Protein AF-A0A0A2SUX2-F1 (afdb_monomer_lite)

Radius of gyration: 25.22 Å; chains: 1; bounding box: 42×85×73 Å

Secondary structure (DSSP, 8-state):
-HHHHHHHHHHHHHHHHHHHHHHS-HHHHHHHHHHHHHHHHHHHHH-SSS---HHHHHHHHHHSPP-----TTTT----GGGT--SSHHHHHHH--HHHHHHHHHHHHTTS-HHHHHHHHH---TTS--HHHHHHHTT--TTHHHHHHHHHHT-SSHHHHHHHHT-B-TT--BHHHHHHHHT-HHHHHHHHHHHHHHHHHHHHHHHTT---TT-PPS---TTSTTHHHHHHHHHHHHHHSPPPTTTTT-TTSS-----------------------

Sequence (276 aa):
MAHSKHQAFKAFLADLVNEIKVYVPQESADIVFQKLTQDWIAALSQDRHHRVNETIIEKIKKSLPMPAAIPQNVFATTPLSKLNYGSLEEALIQANPEQFKEYLKAVKRSFTEEAYLTFLIKEDKFNSTSLHKILSKGVLRNVPVYLQEVKSMMSNGRSFAQFLTSQTEQGFTFLHQIGMIGDIDFLKYFTEILKKELGATGYANALRMRTTNNYIPSCPWSRPNAVVINAYLDQERKNNKLSFEESTRRVQFFTLPIPKDKRVTQSQGQTPQQKH

Organism: NCBI:txid1498499

pLDDT: mean 75.54, std 21.27, range [30.09, 98.38]

Structure (mmCIF, N/CA/C/O backbone):
data_AF-A0A0A2SUX2-F1
#
_entry.id   AF-A0A0A2SUX2-F1
#
loop_
_atom_site.group_PDB
_atom_site.id
_atom_site.type_symbol
_atom_site.label_atom_id
_atom_site.label_alt_id
_atom_site.label_comp_id
_atom_site.label_asym_id
_atom_site.label_entity_id
_atom_site.label_seq_id
_atom_site.pdbx_PDB_ins_code
_atom_site.Cartn_x
_atom_site.Cartn_y
_atom_site.Cartn_z
_atom_site.occupancy
_atom_site.B_iso_or_equiv
_atom_site.auth_seq_id
_atom_site.auth_comp_id
_atom_site.auth_asym_id
_atom_site.auth_atom_id
_atom_site.pdbx_PDB_model_num
ATOM 1 N N . MET A 1 1 ? 15.760 26.956 34.778 1.00 48.44 1 MET A N 1
ATOM 2 C CA . MET A 1 1 ? 15.684 25.688 34.005 1.00 48.44 1 MET A CA 1
ATOM 3 C C . MET A 1 1 ? 14.435 24.844 34.283 1.00 48.44 1 MET A C 1
ATOM 5 O O . MET A 1 1 ? 13.881 24.319 33.328 1.00 48.44 1 MET A O 1
ATOM 9 N N . ALA A 1 2 ? 13.951 24.703 35.527 1.00 50.09 2 ALA A N 1
ATOM 10 C CA . ALA A 1 2 ? 12.776 23.862 35.832 1.00 50.09 2 ALA A CA 1
ATOM 11 C C . ALA A 1 2 ? 11.466 24.312 35.142 1.00 50.09 2 ALA A C 1
ATOM 13 O O . ALA A 1 2 ? 10.668 23.477 34.725 1.00 50.09 2 ALA A O 1
ATOM 14 N N . HIS A 1 3 ? 11.280 25.623 34.950 1.00 46.12 3 HIS A N 1
ATOM 15 C CA . HIS A 1 3 ? 10.078 26.188 34.322 1.00 46.12 3 HIS A CA 1
ATOM 16 C C . HIS A 1 3 ? 9.906 25.766 32.847 1.00 46.12 3 HIS A C 1
ATOM 18 O O . HIS A 1 3 ? 8.801 25.459 32.413 1.00 46.12 3 HIS A O 1
ATOM 24 N N . SER A 1 4 ? 11.016 25.640 32.109 1.00 65.38 4 SER A N 1
ATOM 25 C CA . SER A 1 4 ? 11.024 25.215 30.700 1.00 65.38 4 SER A CA 1
ATOM 26 C C . SER A 1 4 ? 10.667 23.730 30.532 1.00 65.38 4 SER A C 1
ATOM 28 O O . SER A 1 4 ? 9.912 23.379 29.629 1.00 65.38 4 SER A O 1
ATOM 30 N N . LYS A 1 5 ? 11.121 22.860 31.447 1.00 65.50 5 LYS A N 1
ATOM 31 C CA . LYS A 1 5 ? 10.795 21.422 31.416 1.00 65.50 5 LYS A CA 1
ATOM 32 C C . LYS A 1 5 ? 9.316 21.154 31.711 1.00 65.50 5 LYS A C 1
ATOM 34 O O . LYS A 1 5 ? 8.706 20.309 31.067 1.00 65.50 5 LYS A O 1
ATOM 39 N N . HIS A 1 6 ? 8.729 21.907 32.644 1.00 66.62 6 HIS A N 1
ATOM 40 C CA . HIS A 1 6 ? 7.300 21.810 32.969 1.00 66.62 6 HIS A CA 1
ATOM 41 C C . HIS A 1 6 ? 6.409 22.221 31.795 1.00 66.62 6 HIS A C 1
ATOM 43 O O . HIS A 1 6 ? 5.403 21.576 31.512 1.00 66.62 6 HIS A O 1
ATOM 49 N N . GLN A 1 7 ? 6.792 23.282 31.085 1.00 66.25 7 GLN A N 1
ATOM 50 C CA . GLN A 1 7 ? 6.045 23.766 29.928 1.00 66.25 7 GLN A CA 1
ATOM 51 C C . GLN A 1 7 ? 6.136 22.799 28.738 1.00 66.25 7 GLN A C 1
ATOM 53 O O . GLN A 1 7 ? 5.120 22.536 28.102 1.00 66.25 7 GLN A O 1
ATOM 58 N N . ALA A 1 8 ? 7.309 22.201 28.500 1.00 65.56 8 ALA A N 1
ATOM 59 C CA . ALA A 1 8 ? 7.485 21.159 27.487 1.00 65.56 8 ALA A CA 1
ATOM 60 C C . ALA A 1 8 ? 6.655 19.901 27.797 1.00 65.56 8 ALA A C 1
ATOM 62 O O . ALA A 1 8 ? 6.004 19.355 26.911 1.00 65.56 8 ALA A O 1
ATOM 63 N N . PHE A 1 9 ? 6.613 19.477 29.063 1.00 67.94 9 PHE A N 1
ATOM 64 C CA . PHE A 1 9 ? 5.790 18.342 29.480 1.00 67.94 9 PHE A CA 1
ATOM 65 C C . PHE A 1 9 ? 4.288 18.623 29.325 1.00 67.94 9 PHE A C 1
ATOM 67 O O . PHE A 1 9 ? 3.549 17.775 28.834 1.00 67.94 9 PHE A O 1
ATOM 74 N N . LYS A 1 10 ? 3.831 19.833 29.673 1.00 69.50 10 LYS A N 1
ATOM 75 C CA . LYS A 1 10 ? 2.441 20.252 29.434 1.00 69.50 10 LYS A CA 1
ATOM 76 C C . LYS A 1 10 ? 2.073 20.250 27.952 1.00 69.50 10 LYS A C 1
ATOM 78 O O . LYS A 1 10 ? 0.975 19.816 27.625 1.00 69.50 10 LYS A O 1
ATOM 83 N N . ALA A 1 11 ? 2.966 20.727 27.085 1.00 68.06 11 ALA A N 1
ATOM 84 C CA . ALA A 1 11 ? 2.750 20.703 25.640 1.00 68.06 11 ALA A CA 1
ATOM 85 C C . ALA A 1 11 ? 2.626 19.261 25.128 1.00 68.06 11 ALA A C 1
ATOM 87 O O . ALA A 1 11 ? 1.645 18.934 24.475 1.00 68.06 11 ALA A O 1
ATOM 88 N N . PHE A 1 12 ? 3.535 18.376 25.547 1.00 72.06 12 PHE A N 1
ATOM 89 C CA . PHE A 1 12 ? 3.469 16.952 25.218 1.00 72.06 12 PHE A CA 1
ATOM 90 C C . PHE A 1 12 ? 2.154 16.295 25.668 1.00 72.06 12 PHE A C 1
ATOM 92 O O . PHE A 1 12 ? 1.534 15.568 24.899 1.00 72.06 12 PHE A O 1
ATOM 99 N N . LEU A 1 13 ? 1.696 16.562 26.897 1.00 74.25 13 LEU A N 1
ATOM 100 C CA . LEU A 1 13 ? 0.420 16.026 27.382 1.00 74.25 13 LEU A CA 1
ATOM 101 C C . LEU A 1 13 ? -0.777 16.577 26.601 1.00 74.25 13 LEU A C 1
ATOM 103 O O . LEU A 1 13 ? -1.721 15.836 26.344 1.00 74.25 13 LEU A O 1
ATOM 107 N N . ALA A 1 14 ? -0.754 17.857 26.227 1.00 69.31 14 ALA A N 1
ATOM 108 C CA . ALA A 1 14 ? -1.809 18.452 25.414 1.00 69.31 14 ALA A CA 1
ATOM 109 C C . ALA A 1 14 ? -1.862 17.820 24.015 1.00 69.31 14 ALA A C 1
ATOM 111 O O . ALA A 1 14 ? -2.949 17.486 23.546 1.00 69.31 14 ALA A O 1
ATOM 112 N N . ASP A 1 15 ? -0.705 17.592 23.393 1.00 69.25 15 ASP A N 1
ATOM 113 C CA . ASP A 1 15 ? -0.601 16.910 22.102 1.00 69.25 15 ASP A CA 1
ATOM 114 C C . ASP A 1 15 ? -1.103 15.467 22.202 1.00 69.25 15 ASP A C 1
ATOM 116 O O . ASP A 1 15 ? -1.936 15.056 21.400 1.00 69.25 15 ASP A O 1
ATOM 120 N N . LEU A 1 16 ? -0.709 14.732 23.246 1.00 71.56 16 LEU A N 1
ATOM 121 C CA . LEU A 1 16 ? -1.189 13.372 23.495 1.00 71.56 16 LEU A CA 1
ATOM 122 C C . LEU A 1 16 ? -2.712 13.323 23.695 1.00 71.56 16 LEU A C 1
ATOM 124 O O . LEU A 1 16 ? -3.385 12.455 23.146 1.00 71.56 16 LEU A O 1
ATOM 128 N N . VAL A 1 17 ? -3.278 14.260 24.461 1.00 73.00 17 VAL A N 1
ATOM 129 C CA . VAL A 1 17 ? -4.733 14.376 24.656 1.00 73.00 17 VAL A CA 1
ATOM 130 C C . VAL A 1 17 ? -5.439 14.669 23.334 1.00 73.00 17 VAL A C 1
ATOM 132 O O . VAL A 1 17 ? -6.485 14.079 23.061 1.00 73.00 17 VAL A O 1
ATOM 135 N N . ASN A 1 18 ? -4.882 15.555 22.509 1.00 69.50 18 ASN A N 1
ATOM 136 C CA . ASN A 1 18 ? -5.433 15.862 21.193 1.00 69.50 18 ASN A CA 1
ATOM 137 C C . ASN A 1 18 ? -5.356 14.652 20.261 1.00 69.50 18 ASN A C 1
ATOM 139 O O . ASN A 1 18 ? -6.336 14.364 19.583 1.00 69.50 18 ASN A O 1
ATOM 143 N N . GLU A 1 19 ? -4.254 13.901 20.279 1.00 69.75 19 GLU A N 1
ATOM 144 C CA . GLU A 1 19 ? -4.140 12.652 19.529 1.00 69.75 19 GLU A CA 1
ATOM 145 C C . GLU A 1 19 ? -5.175 11.628 19.993 1.00 69.75 19 GLU A C 1
ATOM 147 O O . GLU A 1 19 ? -5.883 11.073 19.161 1.00 69.75 19 GLU A O 1
ATOM 152 N N . ILE A 1 20 ? -5.341 11.415 21.301 1.00 70.19 20 ILE A N 1
ATOM 153 C CA . ILE A 1 20 ? -6.322 10.459 21.838 1.00 70.19 20 ILE A CA 1
ATOM 154 C C . ILE A 1 20 ? -7.751 10.842 21.431 1.00 70.19 20 ILE A C 1
ATOM 156 O O . ILE A 1 20 ? -8.525 9.972 21.039 1.00 70.19 20 ILE A O 1
ATOM 160 N N . LYS A 1 21 ? -8.095 12.135 21.446 1.00 69.38 21 LYS A N 1
ATOM 161 C CA . LYS A 1 21 ? -9.416 12.629 21.018 1.00 69.38 21 LYS A CA 1
ATOM 162 C C . LYS A 1 21 ? -9.734 12.361 19.546 1.00 69.38 21 LYS A C 1
ATOM 164 O O . LYS A 1 21 ? -10.905 12.336 19.191 1.00 69.38 21 LYS A O 1
ATOM 169 N N . VAL A 1 22 ? -8.727 12.145 18.699 1.00 67.00 22 VAL A N 1
ATOM 170 C CA . VAL A 1 22 ? -8.938 11.748 17.295 1.00 67.00 22 VAL A CA 1
ATOM 171 C C . VAL A 1 22 ? -9.424 10.297 17.193 1.00 67.00 22 VAL A C 1
ATOM 173 O O . VAL A 1 22 ? -10.152 9.959 16.264 1.00 67.00 22 VAL A O 1
ATOM 176 N N . TYR A 1 23 ? -9.046 9.436 18.141 1.00 56.91 23 TYR A N 1
ATOM 177 C CA . TYR A 1 23 ? -9.321 7.994 18.093 1.00 56.91 23 TYR A CA 1
ATOM 178 C C . TYR A 1 23 ? -10.423 7.542 19.052 1.00 56.91 23 TYR A C 1
ATOM 180 O O . TYR A 1 23 ? -10.910 6.421 18.928 1.00 56.91 23 TYR A O 1
ATOM 188 N N . VAL A 1 24 ? -10.804 8.388 20.009 1.00 63.91 24 VAL A N 1
ATOM 189 C CA . VAL A 1 24 ? -11.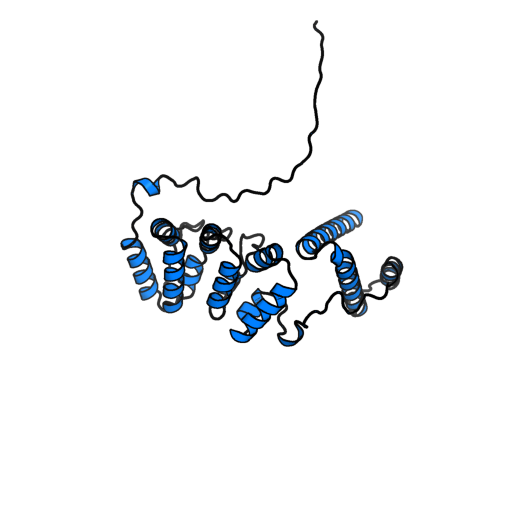794 8.066 21.037 1.00 63.91 24 VAL A CA 1
ATOM 190 C C . VAL A 1 24 ? -13.024 8.954 20.850 1.00 63.91 24 VAL A C 1
ATOM 192 O O . VAL A 1 24 ? -12.884 10.178 20.885 1.00 63.91 24 VAL A O 1
ATOM 195 N N . PRO A 1 25 ? -14.233 8.375 20.698 1.00 62.44 25 PRO A N 1
ATOM 196 C CA . PRO A 1 25 ? -15.476 9.139 20.705 1.00 62.44 25 PRO A CA 1
ATOM 197 C C . PRO A 1 25 ? -15.543 10.056 21.929 1.00 62.44 25 PRO A C 1
ATOM 199 O O . PRO A 1 25 ? -15.180 9.646 23.031 1.00 62.44 25 PRO A O 1
ATOM 202 N N . GLN A 1 26 ? -16.018 11.291 21.758 1.00 59.47 26 GLN A N 1
ATOM 203 C CA . GLN A 1 26 ? -16.004 12.302 22.824 1.00 59.47 26 GLN A CA 1
ATOM 204 C C . GLN A 1 26 ? -16.712 11.826 24.108 1.00 59.47 26 GLN A C 1
ATOM 206 O O . GLN A 1 26 ? -16.254 12.115 25.207 1.00 59.47 26 GLN A O 1
ATOM 211 N N . GLU A 1 27 ? -17.767 11.027 23.962 1.00 64.62 27 GLU A N 1
ATOM 212 C CA . GLU A 1 27 ? -18.526 10.376 25.043 1.00 64.62 27 GLU A CA 1
ATOM 213 C C . GLU A 1 27 ? -17.745 9.306 25.829 1.00 64.62 27 GLU A C 1
ATOM 215 O O . GLU A 1 27 ? -18.112 8.962 26.948 1.00 64.62 27 GLU A O 1
ATOM 220 N N . SER A 1 28 ? -16.652 8.790 25.264 1.00 63.31 28 SER A N 1
ATOM 221 C CA . SER A 1 28 ? -15.772 7.782 25.872 1.00 63.31 28 SER A CA 1
ATOM 222 C C . SER A 1 28 ? -14.410 8.348 26.294 1.00 63.31 28 SER A C 1
ATOM 224 O O . SER A 1 28 ? -13.620 7.645 26.929 1.00 63.31 28 SER A O 1
ATOM 226 N N . ALA A 1 29 ? -14.121 9.609 25.955 1.00 65.00 29 ALA A N 1
ATOM 227 C CA . ALA A 1 29 ? -12.822 10.238 26.174 1.00 65.00 29 ALA A CA 1
ATOM 228 C C . ALA A 1 29 ? -12.444 10.274 27.661 1.00 65.00 29 ALA A C 1
ATOM 230 O O . ALA A 1 29 ? -11.337 9.874 28.019 1.00 65.00 29 ALA A O 1
ATOM 231 N N . ASP A 1 30 ? -13.378 10.660 28.531 1.00 66.44 30 ASP A N 1
ATOM 232 C CA . ASP A 1 30 ? -13.138 10.750 29.976 1.00 66.44 30 ASP A CA 1
ATOM 233 C C . ASP A 1 30 ? -12.788 9.387 30.590 1.00 66.44 30 ASP A C 1
ATOM 235 O O . ASP A 1 30 ? -11.873 9.286 31.408 1.00 66.44 30 ASP A O 1
ATOM 239 N N . ILE A 1 31 ? -13.443 8.316 30.129 1.00 69.38 31 ILE A N 1
ATOM 240 C CA . ILE A 1 31 ? -13.184 6.943 30.583 1.00 69.38 31 ILE A CA 1
ATOM 241 C C . ILE A 1 31 ? -11.788 6.487 30.138 1.00 69.38 31 ILE A C 1
ATOM 243 O O . ILE A 1 31 ? -11.041 5.898 30.924 1.00 69.38 31 ILE A O 1
ATOM 247 N N . VAL A 1 32 ? -11.403 6.778 28.891 1.00 66.62 32 VAL A N 1
ATOM 248 C CA . VAL A 1 32 ? -10.077 6.420 28.363 1.00 66.62 32 VAL A CA 1
ATOM 249 C C . VAL A 1 32 ? -8.971 7.193 29.078 1.00 66.62 32 VAL A C 1
ATOM 251 O O . VAL A 1 32 ? -7.976 6.591 29.484 1.00 66.62 32 VAL A O 1
ATOM 254 N N . PHE A 1 33 ? -9.147 8.497 29.304 1.00 75.38 33 PHE A N 1
ATOM 255 C CA . PHE A 1 33 ? -8.182 9.295 30.060 1.00 75.38 33 PHE A CA 1
ATOM 256 C C . PHE A 1 33 ? -8.052 8.816 31.504 1.00 75.38 33 PHE A C 1
ATOM 258 O O . PHE A 1 33 ? -6.935 8.738 32.023 1.00 75.38 33 PHE A O 1
ATOM 265 N N . GLN A 1 34 ? -9.159 8.432 32.141 1.00 72.75 34 GLN A N 1
ATOM 266 C CA . GLN A 1 34 ? -9.138 7.876 33.490 1.00 72.75 34 GLN A CA 1
ATOM 267 C C . GLN A 1 34 ? -8.355 6.559 33.540 1.00 72.75 34 GLN A C 1
ATOM 269 O O . GLN A 1 34 ? -7.487 6.406 34.402 1.00 72.75 34 GLN A O 1
ATOM 274 N N . LYS A 1 35 ? -8.590 5.643 32.592 1.00 75.44 35 LYS A N 1
ATOM 275 C CA . LYS A 1 35 ? -7.872 4.364 32.520 1.00 75.44 35 LYS A CA 1
ATOM 276 C C . LYS A 1 35 ? -6.379 4.543 32.240 1.00 75.44 35 LYS A C 1
ATOM 278 O O . LYS A 1 35 ? -5.561 3.996 32.969 1.00 75.44 35 LYS A O 1
ATOM 283 N N . LEU A 1 36 ? -6.014 5.369 31.258 1.00 73.88 36 LEU A N 1
ATOM 284 C CA . LEU A 1 36 ? -4.608 5.666 30.953 1.00 73.88 36 LEU A CA 1
ATOM 285 C C . LEU A 1 36 ? -3.884 6.289 32.150 1.00 73.88 36 LEU A C 1
ATOM 287 O O . LEU A 1 36 ? -2.736 5.951 32.428 1.00 73.88 36 LEU A O 1
ATOM 291 N N . THR A 1 37 ? -4.564 7.167 32.890 1.00 74.94 37 THR A N 1
ATOM 292 C CA . THR A 1 37 ? -3.999 7.767 34.103 1.00 74.94 37 THR A CA 1
ATOM 293 C C . THR A 1 37 ? -3.786 6.714 35.192 1.00 74.94 37 THR A C 1
ATOM 295 O O . THR A 1 37 ? -2.751 6.728 35.854 1.00 74.94 37 THR A O 1
ATOM 298 N N . GLN A 1 38 ? -4.721 5.776 35.364 1.00 72.94 38 GLN A N 1
ATOM 299 C CA . GLN A 1 38 ? -4.584 4.668 36.314 1.00 72.94 38 GLN A CA 1
ATOM 300 C C . GLN A 1 38 ? -3.437 3.720 35.939 1.00 72.94 38 GLN A C 1
ATOM 302 O O . GLN A 1 38 ? -2.614 3.405 36.799 1.00 72.94 38 GLN A O 1
ATOM 307 N N . ASP A 1 39 ? -3.337 3.328 34.668 1.00 70.94 39 ASP A N 1
ATOM 308 C CA . ASP A 1 39 ? -2.271 2.456 34.163 1.00 70.94 39 ASP A CA 1
ATOM 309 C C . ASP A 1 39 ? -0.896 3.127 34.310 1.00 70.94 39 ASP A C 1
ATOM 311 O O . ASP A 1 39 ? 0.077 2.499 34.733 1.00 70.94 39 ASP A O 1
ATOM 315 N N . TRP A 1 40 ? -0.820 4.434 34.047 1.00 73.00 40 TRP A N 1
ATOM 316 C CA . TRP A 1 40 ? 0.404 5.206 34.233 1.00 73.00 40 TRP A CA 1
ATOM 317 C C . TRP A 1 40 ? 0.805 5.319 35.710 1.00 73.00 40 TRP A C 1
ATOM 319 O O . TRP A 1 40 ? 1.976 5.133 36.038 1.00 73.00 40 TRP A O 1
ATOM 329 N N . ILE A 1 41 ? -0.149 5.544 36.623 1.00 70.62 41 ILE A N 1
ATOM 330 C CA . ILE A 1 41 ? 0.106 5.516 38.075 1.00 70.62 41 ILE A CA 1
ATOM 331 C C . ILE A 1 41 ? 0.617 4.139 38.514 1.00 70.62 41 ILE A C 1
ATOM 333 O O . ILE A 1 41 ? 1.558 4.064 39.308 1.00 70.62 41 ILE A O 1
ATOM 337 N N . ALA A 1 42 ? 0.017 3.055 38.015 1.00 71.75 42 ALA A N 1
ATOM 338 C CA . ALA A 1 42 ? 0.437 1.695 38.333 1.00 71.75 42 ALA A CA 1
ATOM 339 C C . ALA A 1 42 ? 1.874 1.427 37.857 1.00 71.75 42 ALA A C 1
ATOM 341 O O . ALA A 1 42 ? 2.687 0.934 38.638 1.00 71.75 42 ALA A O 1
ATOM 342 N N . ALA A 1 43 ? 2.212 1.831 36.629 1.00 68.38 43 ALA A N 1
ATOM 343 C CA . ALA A 1 43 ? 3.565 1.719 36.087 1.00 68.38 43 ALA A CA 1
ATOM 344 C C . ALA A 1 43 ? 4.584 2.534 36.903 1.00 68.38 43 ALA A C 1
ATOM 346 O O . ALA A 1 43 ? 5.632 2.013 37.282 1.00 68.38 43 ALA A O 1
ATOM 347 N N . LEU A 1 44 ? 4.250 3.781 37.259 1.00 66.81 44 LEU A N 1
ATOM 348 C CA . LEU A 1 44 ? 5.092 4.634 38.108 1.00 66.81 44 LEU A CA 1
ATOM 349 C C . LEU A 1 44 ? 5.278 4.072 39.524 1.00 66.81 44 LEU A C 1
ATOM 351 O O . LEU A 1 44 ? 6.315 4.303 40.134 1.00 66.81 44 LEU A O 1
ATOM 355 N N . SER A 1 45 ? 4.292 3.340 40.047 1.00 68.25 45 SER A N 1
ATOM 356 C CA . SER A 1 45 ? 4.375 2.705 41.370 1.00 68.25 45 SER A CA 1
ATOM 357 C C . SER A 1 45 ? 5.230 1.429 41.364 1.00 68.25 45 SER A C 1
ATOM 359 O O . SER A 1 45 ? 5.678 0.991 42.420 1.00 68.25 45 SER A O 1
ATOM 361 N N . GLN A 1 46 ? 5.443 0.810 40.196 1.00 67.75 46 GLN A N 1
ATOM 362 C CA . GLN A 1 46 ? 6.246 -0.410 40.035 1.00 67.75 46 GLN A CA 1
ATOM 363 C C . GLN A 1 46 ? 7.708 -0.130 39.655 1.00 67.75 46 GLN A C 1
ATOM 365 O O . GLN A 1 46 ? 8.567 -0.996 39.856 1.00 67.75 46 GLN A O 1
ATOM 370 N N . ASP A 1 47 ? 8.012 1.060 39.132 1.00 62.97 47 ASP A N 1
ATOM 371 C CA . ASP A 1 47 ? 9.372 1.449 38.766 1.00 62.97 47 ASP A CA 1
ATOM 372 C C . ASP A 1 47 ? 10.236 1.725 40.012 1.00 62.97 47 ASP A C 1
ATOM 374 O O . ASP A 1 47 ? 10.087 2.725 40.712 1.00 62.97 47 ASP A O 1
ATOM 378 N N . ARG A 1 48 ? 11.179 0.814 40.288 1.00 56.06 48 ARG A N 1
ATOM 379 C CA . ARG A 1 48 ? 12.111 0.898 41.427 1.00 56.06 48 ARG A CA 1
ATOM 380 C C . ARG A 1 48 ? 13.290 1.856 41.203 1.00 56.06 48 ARG A C 1
ATOM 382 O O . ARG A 1 48 ? 14.067 2.059 42.133 1.00 56.06 48 ARG A O 1
ATOM 389 N N . HIS A 1 49 ? 13.475 2.401 39.996 1.00 50.91 49 HIS A N 1
ATOM 390 C CA . HIS A 1 49 ? 14.703 3.118 39.619 1.00 50.91 49 HIS A CA 1
ATOM 391 C C . HIS A 1 49 ? 14.600 4.639 39.736 1.00 50.91 49 HIS A C 1
ATOM 393 O O . HIS A 1 49 ? 15.619 5.335 39.698 1.00 50.91 49 HIS A O 1
ATOM 399 N N . HIS A 1 50 ? 13.402 5.183 39.932 1.00 52.56 50 HIS A N 1
ATOM 400 C CA . HIS A 1 50 ? 13.193 6.608 40.154 1.00 52.56 50 HIS A CA 1
ATOM 401 C C . HIS A 1 50 ? 12.472 6.811 41.483 1.00 52.56 50 HIS A C 1
ATOM 403 O O . HIS A 1 50 ? 11.447 6.194 41.745 1.00 52.56 50 HIS A O 1
ATOM 409 N N . ARG A 1 51 ? 13.002 7.700 42.338 1.00 50.06 51 ARG A N 1
ATOM 410 C CA . ARG A 1 51 ? 12.295 8.205 43.525 1.00 50.06 51 ARG A CA 1
ATOM 411 C C . ARG A 1 51 ? 11.113 9.061 43.062 1.00 50.06 51 ARG A C 1
ATOM 413 O O . ARG A 1 51 ? 11.141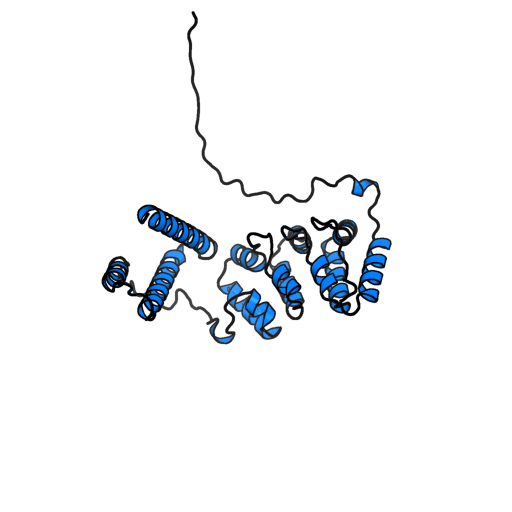 10.287 43.180 1.00 50.06 51 ARG A O 1
ATOM 420 N N . VAL A 1 52 ? 10.094 8.435 42.482 1.00 56.25 52 VAL A N 1
ATOM 421 C CA . VAL A 1 52 ? 8.796 9.068 42.295 1.00 56.25 52 VAL A CA 1
ATOM 422 C C . VAL A 1 52 ? 8.283 9.321 43.704 1.00 56.25 52 VAL A C 1
ATOM 424 O O . VAL A 1 52 ? 8.038 8.398 44.471 1.00 56.25 52 VAL A O 1
ATOM 427 N N . ASN A 1 53 ? 8.241 10.593 44.090 1.00 60.97 53 ASN A N 1
ATOM 428 C CA . ASN A 1 53 ? 7.798 10.992 45.415 1.00 60.97 53 ASN A CA 1
ATOM 429 C C . ASN A 1 53 ? 6.351 10.503 45.591 1.00 60.97 53 ASN A C 1
ATOM 431 O O . ASN A 1 53 ? 5.472 10.976 44.873 1.00 60.97 53 ASN A O 1
ATOM 435 N N . GLU A 1 54 ? 6.105 9.571 46.516 1.00 62.28 54 GLU A N 1
ATOM 436 C CA . GLU A 1 54 ? 4.778 8.997 46.805 1.00 62.28 54 GLU A CA 1
ATOM 437 C C . GLU A 1 54 ? 3.712 10.090 47.007 1.00 62.28 54 GLU A C 1
ATOM 439 O O . GLU A 1 54 ? 2.558 9.945 46.609 1.00 62.28 54 GLU A O 1
ATOM 444 N N . THR A 1 55 ? 4.129 11.261 47.499 1.00 58.50 55 THR A N 1
ATOM 445 C CA . THR A 1 55 ? 3.293 12.460 47.639 1.00 58.50 55 THR A CA 1
ATOM 446 C C . THR A 1 55 ? 2.705 12.956 46.308 1.00 58.50 55 THR A C 1
ATOM 448 O O . THR A 1 55 ? 1.607 13.509 46.285 1.00 58.50 55 THR A O 1
ATOM 451 N N . ILE A 1 56 ? 3.417 12.803 45.187 1.00 63.09 56 ILE A N 1
ATOM 452 C CA . ILE A 1 56 ? 2.938 13.174 43.845 1.00 63.09 56 ILE A CA 1
ATOM 453 C C . ILE A 1 56 ? 1.896 12.163 43.365 1.00 63.09 56 ILE A C 1
ATOM 455 O O . ILE A 1 56 ? 0.852 12.575 42.866 1.00 63.09 56 ILE A O 1
ATOM 459 N N . ILE A 1 57 ? 2.135 10.867 43.577 1.00 63.03 57 ILE A N 1
ATOM 460 C CA . ILE A 1 57 ? 1.177 9.805 43.243 1.00 63.03 57 ILE A CA 1
ATOM 461 C C . ILE A 1 57 ? -0.137 10.023 44.005 1.00 63.03 57 ILE A C 1
ATOM 463 O O . ILE A 1 57 ? -1.210 10.019 43.404 1.00 63.03 57 ILE A O 1
ATOM 467 N N . GLU A 1 58 ? -0.062 10.317 45.303 1.00 64.00 58 GLU A N 1
ATOM 468 C CA . GLU A 1 58 ? -1.245 10.597 46.122 1.00 64.00 58 GLU A CA 1
ATOM 469 C C . GLU A 1 58 ? -1.966 11.891 45.714 1.00 64.00 58 GLU A C 1
ATOM 471 O O . GLU A 1 58 ? -3.197 11.941 45.710 1.00 64.00 58 GLU A O 1
ATOM 476 N N . LYS A 1 59 ? -1.236 12.934 45.295 1.00 67.31 59 LYS A N 1
ATOM 477 C CA . LYS A 1 59 ? -1.852 14.148 44.730 1.00 67.31 59 LYS A CA 1
ATOM 478 C C . LYS A 1 59 ? -2.605 13.861 43.433 1.00 67.31 59 LYS A C 1
ATOM 480 O O . LYS A 1 59 ? -3.693 14.403 43.247 1.00 67.31 59 LYS A O 1
ATOM 485 N N . ILE A 1 60 ? -2.058 13.014 42.560 1.00 65.12 60 ILE A N 1
ATOM 486 C CA . ILE A 1 60 ? -2.725 12.621 41.313 1.00 65.12 60 ILE A CA 1
ATOM 487 C C . ILE A 1 60 ? -3.986 11.812 41.637 1.00 65.12 60 ILE A C 1
ATOM 489 O O . ILE A 1 60 ? -5.056 12.159 41.147 1.00 65.12 60 ILE A O 1
ATOM 493 N N . LYS A 1 61 ? -3.901 10.814 42.529 1.00 64.94 61 LYS A N 1
ATOM 494 C CA . LYS A 1 61 ? -5.066 10.020 42.960 1.00 64.94 61 LYS A CA 1
ATOM 495 C C . LYS A 1 61 ? -6.187 10.886 43.538 1.00 64.94 61 LYS A C 1
ATOM 497 O O . LYS A 1 61 ? -7.344 10.672 43.201 1.00 64.94 61 LYS A O 1
ATOM 502 N N . LYS A 1 62 ? -5.852 11.883 44.365 1.00 66.75 62 LYS A N 1
ATOM 503 C CA . LYS A 1 62 ? -6.828 12.819 44.959 1.00 66.75 62 LYS A CA 1
ATOM 504 C C . LYS A 1 62 ? -7.438 13.805 43.962 1.00 66.75 62 LYS A C 1
ATOM 506 O O . LYS A 1 62 ? -8.500 14.347 44.240 1.00 66.75 62 LYS A O 1
ATOM 511 N N . SER A 1 63 ? -6.762 14.066 42.844 1.00 60.91 63 SER A N 1
ATOM 512 C CA . SER A 1 63 ? -7.238 14.988 41.802 1.00 60.91 63 SER A CA 1
ATOM 513 C C . SER A 1 63 ? -8.126 14.297 40.765 1.00 60.91 63 SER A C 1
ATOM 515 O O . SER A 1 63 ? -8.715 14.972 39.924 1.00 60.91 63 SER A O 1
ATOM 517 N N . LEU A 1 64 ? -8.216 12.964 40.803 1.00 57.69 64 LEU A N 1
ATOM 518 C CA . LEU A 1 64 ? -9.136 12.213 39.964 1.00 57.69 64 LEU A CA 1
ATOM 519 C C . LEU A 1 64 ? -10.550 12.302 40.555 1.00 57.69 64 LEU A C 1
ATOM 521 O O . LEU A 1 64 ? -10.713 12.100 41.762 1.00 57.69 64 LEU A O 1
ATOM 525 N N . PRO A 1 65 ? -11.580 12.576 39.737 1.00 52.34 65 PRO A N 1
ATOM 526 C CA . PRO A 1 65 ? -12.958 12.450 40.189 1.00 52.34 65 PRO A CA 1
ATOM 527 C C . PRO A 1 65 ? -13.186 11.022 40.704 1.00 52.34 65 PRO A C 1
ATOM 529 O O . PRO A 1 65 ? -12.677 10.056 40.123 1.00 52.34 65 PRO A O 1
ATOM 532 N N . MET A 1 66 ? -13.903 10.902 41.829 1.00 47.84 66 MET A N 1
ATOM 533 C CA . MET A 1 66 ? -14.234 9.615 42.448 1.00 47.84 66 MET A CA 1
ATOM 534 C C . MET A 1 66 ? -14.753 8.634 41.389 1.00 47.84 66 MET A C 1
ATOM 536 O O . MET A 1 66 ? -15.467 9.061 40.478 1.00 47.84 66 MET A O 1
ATOM 540 N N . PRO A 1 67 ? -14.428 7.333 41.492 1.00 44.91 67 PRO A N 1
ATOM 541 C CA . PRO A 1 67 ? -14.906 6.351 40.539 1.00 44.91 67 PRO A CA 1
ATOM 542 C C . PRO A 1 67 ? -16.426 6.246 40.679 1.00 44.91 67 PRO A C 1
ATOM 544 O O . PRO A 1 67 ? -16.937 5.502 41.513 1.00 44.91 67 PRO A O 1
ATOM 547 N N . ALA A 1 68 ? -17.166 6.980 39.844 1.00 42.34 68 ALA A N 1
ATOM 548 C CA . ALA A 1 68 ? -18.460 6.496 39.405 1.00 42.34 68 ALA A CA 1
ATOM 549 C C . ALA A 1 68 ? -18.186 5.089 38.882 1.00 42.34 68 ALA A C 1
ATOM 551 O O . ALA A 1 68 ? -17.256 4.921 38.090 1.00 42.34 68 ALA A O 1
ATOM 552 N N . ALA A 1 69 ? -18.890 4.090 39.419 1.00 42.19 69 ALA A N 1
ATOM 553 C CA . ALA A 1 69 ? -18.743 2.705 39.006 1.00 42.19 69 ALA A CA 1
ATOM 554 C C . ALA A 1 69 ? -18.748 2.681 37.479 1.00 42.19 69 ALA A C 1
ATOM 556 O O . ALA A 1 69 ? -19.785 2.924 36.862 1.00 42.19 69 ALA A O 1
ATOM 557 N N . ILE A 1 70 ? -17.563 2.498 36.889 1.00 44.69 70 ILE A N 1
ATOM 558 C CA . ILE A 1 70 ? -17.397 2.445 35.445 1.00 44.69 70 ILE A CA 1
ATOM 559 C C . ILE A 1 70 ? -18.303 1.289 35.050 1.00 44.69 70 ILE A C 1
ATOM 561 O O . ILE A 1 70 ? -18.055 0.173 35.526 1.00 44.69 70 ILE A O 1
ATOM 565 N N . PRO A 1 71 ? -19.381 1.513 34.277 1.00 36.97 71 PRO A N 1
ATOM 566 C CA . PRO A 1 71 ? -20.192 0.403 33.840 1.00 36.97 71 PRO A CA 1
ATOM 567 C C . PRO A 1 71 ? -19.227 -0.524 33.114 1.00 36.97 71 PRO A C 1
ATOM 569 O O . PRO A 1 71 ? -18.631 -0.140 32.106 1.00 36.97 71 PRO A O 1
ATOM 572 N N . GLN A 1 72 ? -19.051 -1.742 33.631 1.00 43.03 72 GLN A N 1
ATOM 573 C CA . GLN A 1 72 ? -18.182 -2.758 33.027 1.00 43.03 72 GLN A CA 1
ATOM 574 C C . GLN A 1 72 ? -18.611 -3.106 31.583 1.00 43.03 72 GLN A C 1
ATOM 576 O O . GLN A 1 72 ? -17.943 -3.880 30.913 1.00 43.03 72 GLN A O 1
ATOM 581 N N . ASN A 1 73 ? -19.694 -2.489 31.095 1.00 40.59 73 ASN A N 1
ATOM 582 C CA . ASN A 1 73 ? -20.290 -2.636 29.779 1.00 40.59 73 ASN A CA 1
ATOM 583 C C . ASN A 1 73 ? -20.106 -1.451 28.811 1.00 40.59 73 ASN A C 1
ATOM 585 O O . ASN A 1 73 ? -20.607 -1.553 27.696 1.00 40.59 73 ASN A O 1
ATOM 589 N N . VAL A 1 74 ? -19.390 -0.361 29.139 1.00 38.19 74 VAL A N 1
ATOM 590 C CA . VAL A 1 74 ? -19.076 0.663 28.097 1.00 38.19 74 VAL A CA 1
ATOM 591 C C . VAL A 1 74 ? -18.013 0.152 27.115 1.00 38.19 74 VAL A C 1
ATOM 593 O O . VAL A 1 74 ? -17.910 0.605 25.982 1.00 38.19 74 VAL A O 1
ATOM 596 N N . PHE A 1 75 ? -17.295 -0.893 27.513 1.00 42.69 75 PHE A N 1
ATOM 597 C CA . PHE A 1 75 ? -16.502 -1.716 26.623 1.00 42.69 75 PHE A CA 1
ATOM 598 C C . PHE A 1 75 ? -16.881 -3.173 26.862 1.00 42.69 75 PHE A C 1
ATOM 600 O O . PHE A 1 75 ? -16.193 -3.889 27.583 1.00 42.69 75 PHE A O 1
ATOM 607 N N . ALA A 1 76 ? -17.897 -3.663 26.153 1.00 34.91 76 ALA A N 1
ATOM 608 C CA . ALA A 1 76 ? -17.797 -5.026 25.644 1.00 34.91 76 ALA A CA 1
ATOM 609 C C . ALA A 1 76 ? -16.692 -5.040 24.570 1.00 34.91 76 ALA A C 1
ATOM 611 O O . ALA A 1 76 ? -16.932 -5.272 23.385 1.00 34.91 76 ALA A O 1
ATOM 612 N N . THR A 1 77 ? -15.455 -4.738 24.981 1.00 38.50 77 THR A N 1
ATOM 613 C CA . THR A 1 77 ? -14.272 -5.127 24.241 1.00 38.50 77 THR A CA 1
ATOM 614 C C . THR A 1 77 ? -14.391 -6.630 24.133 1.00 38.50 77 THR A C 1
ATOM 616 O O . THR A 1 77 ? -14.258 -7.363 25.109 1.00 38.50 77 THR A O 1
ATOM 619 N N . THR A 1 78 ? -14.653 -7.117 22.922 1.00 37.44 78 THR A N 1
ATOM 620 C CA . THR A 1 78 ? -14.111 -8.431 22.600 1.00 37.44 78 THR A CA 1
ATOM 621 C C . THR A 1 78 ? -12.623 -8.301 22.924 1.00 37.44 78 THR A C 1
ATOM 623 O O . THR A 1 78 ? -11.985 -7.410 22.356 1.00 37.44 78 THR A O 1
ATOM 626 N N . PRO A 1 79 ? -12.076 -9.051 23.887 1.00 36.97 79 PRO A N 1
ATOM 627 C CA . PRO A 1 79 ? -10.701 -8.837 24.281 1.00 36.97 79 PRO A CA 1
ATOM 628 C C . PRO A 1 79 ? -9.815 -9.040 23.049 1.00 36.97 79 PRO A C 1
ATOM 630 O O . PRO A 1 79 ? -9.823 -10.120 22.457 1.00 36.97 79 PRO A O 1
ATOM 633 N N . LEU A 1 80 ? -8.997 -8.042 22.693 1.00 45.00 80 LEU A N 1
ATOM 634 C CA . LEU A 1 80 ? -7.828 -8.258 21.825 1.00 45.00 80 LEU A CA 1
ATOM 635 C C . LEU A 1 80 ? -6.865 -9.315 22.424 1.00 45.00 80 LEU A C 1
ATOM 637 O O . LEU A 1 80 ? -5.936 -9.759 21.753 1.00 45.00 80 LEU A O 1
ATOM 641 N N . SER A 1 81 ? -7.111 -9.768 23.662 1.00 44.88 81 SER A N 1
ATOM 642 C CA . SER A 1 81 ? -6.318 -10.732 24.432 1.00 44.88 81 SER A CA 1
ATOM 643 C C . SER A 1 81 ? -6.235 -12.145 23.846 1.00 44.88 81 SER A C 1
ATOM 645 O O . SER A 1 81 ? -5.551 -12.980 24.428 1.00 44.88 81 SER A O 1
ATOM 647 N N . LYS A 1 82 ? -6.934 -12.462 22.746 1.00 50.44 82 LYS A N 1
ATOM 648 C CA . LYS A 1 82 ? -6.713 -13.731 22.028 1.00 50.44 82 LYS A CA 1
ATOM 649 C C . LYS A 1 82 ? -5.657 -13.637 20.927 1.00 50.44 82 LYS A C 1
ATOM 651 O O . LYS A 1 82 ? -5.132 -14.673 20.539 1.00 50.44 82 LYS A O 1
ATOM 656 N N . LEU A 1 83 ? -5.348 -12.437 20.430 1.00 58.59 83 LEU A N 1
ATOM 657 C CA . LEU A 1 83 ? -4.462 -12.259 19.273 1.00 58.59 83 LEU A CA 1
ATOM 658 C C . LEU A 1 83 ? -3.092 -11.663 19.636 1.00 58.59 83 LEU A C 1
ATOM 660 O O . LEU A 1 83 ? -2.163 -11.819 18.860 1.00 58.59 83 LEU A O 1
ATOM 664 N N . ASN A 1 84 ? -2.932 -11.065 20.825 1.00 68.44 84 ASN A N 1
ATOM 665 C CA . ASN A 1 84 ? -1.644 -10.589 21.362 1.00 68.44 84 ASN A CA 1
ATOM 666 C C . ASN A 1 84 ? -0.855 -9.618 20.451 1.00 68.44 84 ASN A C 1
ATOM 668 O O . ASN A 1 84 ? 0.367 -9.570 20.543 1.00 68.44 84 ASN A O 1
ATOM 672 N N . TYR A 1 85 ? -1.519 -8.819 19.607 1.00 80.31 85 TYR A N 1
ATOM 673 C CA . TYR A 1 85 ? -0.859 -7.774 18.807 1.00 80.31 85 TYR A CA 1
ATOM 674 C C . TYR A 1 85 ? -1.174 -6.385 19.371 1.00 80.31 85 TYR A C 1
ATOM 676 O O . TYR A 1 85 ? -2.344 -6.024 19.511 1.00 80.31 85 TYR A O 1
ATOM 684 N N . GLY A 1 86 ? -0.143 -5.595 19.674 1.00 75.81 86 GLY A N 1
ATOM 685 C CA . GLY A 1 86 ? -0.255 -4.231 20.193 1.00 75.81 86 GLY A CA 1
ATOM 686 C C . GLY A 1 86 ? -0.399 -3.154 19.113 1.00 75.81 86 GLY A C 1
ATOM 687 O O . GLY A 1 86 ? -0.671 -2.000 19.437 1.00 75.81 86 GLY A O 1
ATOM 688 N N . SER A 1 87 ? -0.220 -3.496 17.831 1.00 85.50 87 SER A N 1
ATOM 689 C CA . SER A 1 87 ? -0.358 -2.549 16.714 1.00 85.50 87 SER A CA 1
ATOM 690 C C . SER A 1 87 ? -0.707 -3.217 15.378 1.00 85.50 87 SER A C 1
ATOM 692 O O . SER A 1 87 ? -0.523 -4.421 15.196 1.00 85.50 87 SER A O 1
ATOM 694 N N . LEU A 1 88 ? -1.158 -2.410 14.404 1.00 90.38 88 LEU A N 1
ATOM 695 C CA . LEU A 1 88 ? -1.400 -2.858 13.025 1.00 90.38 88 LEU A CA 1
ATOM 696 C C . LEU A 1 88 ? -0.129 -3.407 12.372 1.00 90.38 88 LEU A C 1
ATOM 698 O O . LEU A 1 88 ? -0.178 -4.435 11.706 1.00 90.38 88 LEU A O 1
ATOM 702 N N . GLU A 1 89 ? 1.004 -2.733 12.571 1.00 88.25 89 GLU A N 1
ATOM 703 C CA . GLU A 1 89 ? 2.297 -3.156 12.027 1.00 88.25 89 GLU A CA 1
ATOM 704 C C . GLU A 1 89 ? 2.740 -4.495 12.620 1.00 88.25 89 GLU A C 1
ATOM 706 O O . GLU A 1 89 ? 3.219 -5.364 11.896 1.00 88.25 89 GLU A O 1
ATOM 711 N N . GLU A 1 90 ? 2.546 -4.682 13.926 1.00 86.12 90 GLU A N 1
ATOM 712 C CA . GLU A 1 90 ? 2.846 -5.944 14.596 1.00 86.12 90 GLU A CA 1
ATOM 713 C C . GLU A 1 90 ? 1.973 -7.084 14.067 1.00 86.12 90 GLU A C 1
ATOM 715 O O . GLU A 1 90 ? 2.501 -8.130 13.690 1.00 86.12 90 GLU A O 1
ATOM 720 N N . ALA A 1 91 ? 0.663 -6.856 13.944 1.00 90.00 91 ALA A N 1
ATOM 721 C CA . ALA A 1 91 ? -0.261 -7.832 13.380 1.00 90.00 91 ALA A CA 1
ATOM 722 C C . ALA A 1 91 ? 0.086 -8.168 11.917 1.00 90.00 91 ALA A C 1
ATOM 724 O O . ALA A 1 91 ? 0.120 -9.337 11.544 1.00 90.00 91 ALA A O 1
ATOM 725 N N . LEU A 1 92 ? 0.422 -7.170 11.091 1.00 90.81 92 LEU A N 1
ATOM 726 C CA . LEU A 1 92 ? 0.844 -7.379 9.700 1.00 90.81 92 LEU A CA 1
ATOM 727 C C . LEU A 1 92 ? 2.090 -8.268 9.586 1.00 90.81 92 LEU A C 1
ATOM 729 O O . LEU A 1 92 ? 2.205 -9.019 8.616 1.00 90.81 92 LEU A O 1
ATOM 733 N N . ILE A 1 93 ? 3.005 -8.185 10.555 1.00 86.31 93 ILE A N 1
ATOM 734 C CA . ILE A 1 93 ? 4.271 -8.928 10.562 1.00 86.31 93 ILE A CA 1
ATOM 735 C C . ILE A 1 93 ? 4.110 -10.332 11.142 1.00 86.31 93 ILE A C 1
ATOM 737 O O . ILE A 1 93 ? 4.627 -11.291 10.571 1.00 86.31 93 ILE A O 1
ATOM 741 N N . GLN A 1 94 ? 3.438 -10.449 12.285 1.00 87.19 94 GLN A N 1
ATOM 742 C CA . GLN A 1 94 ? 3.470 -11.661 13.102 1.00 87.19 94 GLN A CA 1
ATOM 743 C C . GLN A 1 94 ? 2.261 -12.573 12.888 1.00 87.19 94 GLN A C 1
ATOM 745 O O . GLN A 1 94 ? 2.379 -13.788 13.056 1.00 87.19 94 GLN A O 1
ATOM 750 N N . ALA A 1 95 ? 1.104 -12.019 12.525 1.00 88.00 95 ALA A N 1
ATOM 751 C CA . ALA A 1 95 ? -0.106 -12.810 12.364 1.00 88.00 95 ALA A CA 1
ATOM 752 C C . ALA A 1 95 ? -0.041 -13.695 11.118 1.00 88.00 95 ALA A C 1
ATOM 754 O O . ALA A 1 95 ? 0.491 -13.312 10.069 1.00 88.00 95 ALA A O 1
ATOM 755 N N . ASN A 1 96 ? -0.637 -14.883 11.200 1.00 88.25 96 ASN A N 1
ATOM 756 C CA . ASN A 1 96 ? -1.052 -15.586 9.991 1.00 88.25 96 ASN A CA 1
ATOM 757 C C . ASN A 1 96 ? -2.280 -14.883 9.354 1.00 88.25 96 ASN A C 1
ATOM 759 O O . ASN A 1 96 ? -2.888 -14.018 9.991 1.00 88.25 96 ASN A O 1
ATOM 763 N N . PRO A 1 97 ? -2.650 -15.205 8.100 1.00 88.38 97 PRO A N 1
ATOM 764 C CA . PRO A 1 97 ? -3.724 -14.497 7.399 1.00 88.38 97 PRO A CA 1
ATOM 765 C C . PRO A 1 97 ? -5.082 -14.546 8.112 1.00 88.38 97 PRO A C 1
ATOM 767 O O . PRO A 1 97 ? -5.828 -13.568 8.082 1.00 88.38 97 PRO A O 1
ATOM 770 N N . GLU A 1 98 ? -5.414 -15.658 8.763 1.00 89.12 98 GLU A N 1
ATOM 771 C CA . GLU A 1 98 ? -6.658 -15.841 9.515 1.00 89.12 98 GLU A CA 1
ATOM 772 C C . GLU A 1 98 ? -6.667 -14.968 10.776 1.00 89.12 98 GLU A C 1
ATOM 774 O O . GLU A 1 98 ? -7.593 -14.183 10.978 1.00 89.12 98 GLU A O 1
ATOM 779 N N . GLN A 1 99 ? -5.593 -15.022 11.565 1.00 89.81 99 GLN A N 1
ATOM 780 C CA . GLN A 1 99 ? -5.384 -14.177 12.744 1.00 89.81 99 GLN A CA 1
ATOM 781 C C . GLN A 1 99 ? -5.402 -12.692 12.380 1.00 89.81 99 GLN A C 1
ATOM 783 O O . GLN A 1 99 ? -5.965 -11.879 13.111 1.00 89.81 99 GLN A O 1
ATOM 788 N N . PHE A 1 100 ? -4.824 -12.323 11.234 1.00 93.81 100 PHE A N 1
ATOM 789 C CA . PHE A 1 100 ? -4.822 -10.942 10.768 1.00 93.81 100 PHE A CA 1
ATOM 790 C C . PHE A 1 100 ? -6.234 -10.455 10.412 1.00 93.81 100 PHE A C 1
ATOM 792 O O . PHE A 1 100 ? -6.616 -9.344 10.778 1.00 93.81 100 PHE A O 1
ATOM 799 N N . LYS A 1 101 ? -7.055 -11.294 9.765 1.00 93.38 101 LYS A N 1
ATOM 800 C CA . LYS A 1 101 ? -8.472 -10.982 9.498 1.00 93.38 101 LYS A CA 1
ATOM 801 C C . LYS A 1 101 ? -9.268 -10.814 10.790 1.00 93.38 101 LYS A C 1
ATOM 803 O O . LYS A 1 101 ? -10.068 -9.885 10.907 1.00 93.38 101 LYS A O 1
ATOM 808 N N . GLU A 1 102 ? -9.052 -11.692 11.766 1.00 90.06 102 GLU A N 1
ATOM 809 C CA . GLU A 1 102 ? -9.693 -11.582 13.078 1.00 90.06 102 GLU A CA 1
ATOM 810 C C . GLU A 1 102 ? -9.264 -10.310 13.814 1.00 90.06 102 GLU A C 1
ATOM 812 O O . GLU A 1 102 ? -10.113 -9.618 14.380 1.00 90.06 102 GLU A O 1
ATOM 817 N N . TYR A 1 103 ? -7.978 -9.959 13.735 1.00 92.06 103 TYR A N 1
ATOM 818 C CA . TYR A 1 103 ? -7.437 -8.719 14.280 1.00 92.06 103 TYR A CA 1
ATOM 819 C C . TYR A 1 103 ? -8.130 -7.504 13.660 1.00 92.06 103 TYR A C 1
ATOM 821 O O . TYR A 1 103 ? -8.684 -6.683 14.388 1.00 92.06 103 TYR A O 1
ATOM 829 N N . LEU A 1 104 ? -8.187 -7.418 12.326 1.00 92.75 104 LEU A N 1
ATOM 830 C CA . LEU A 1 104 ? -8.855 -6.315 11.631 1.00 92.75 104 LEU A CA 1
ATOM 831 C C . LEU A 1 104 ? -10.330 -6.202 12.030 1.00 92.75 104 LEU A C 1
ATOM 833 O O . LEU A 1 104 ? -10.794 -5.102 12.319 1.00 92.75 104 LEU A O 1
ATOM 837 N N . LYS A 1 105 ? -11.048 -7.327 12.139 1.00 91.62 105 LYS A N 1
ATOM 838 C CA . LYS A 1 105 ? -12.450 -7.362 12.585 1.00 91.62 105 LYS A CA 1
ATOM 839 C C . LYS A 1 105 ? -12.622 -6.875 14.026 1.00 91.62 105 LYS A C 1
ATOM 841 O O . LYS A 1 105 ? -13.587 -6.169 14.315 1.00 91.62 105 LYS A O 1
ATOM 846 N N . ALA A 1 106 ? -11.724 -7.261 14.931 1.00 86.06 106 ALA A N 1
ATOM 847 C CA . ALA A 1 106 ? -11.753 -6.831 16.328 1.00 86.06 106 ALA A CA 1
ATOM 848 C C . ALA A 1 106 ? -11.461 -5.329 16.458 1.00 86.06 106 ALA A C 1
ATOM 850 O O . ALA A 1 106 ? -12.191 -4.614 17.144 1.00 86.06 106 ALA A O 1
ATOM 851 N N . VAL A 1 107 ? -10.448 -4.847 15.737 1.00 86.50 107 VAL A N 1
ATOM 852 C CA . VAL A 1 107 ? -10.086 -3.429 15.689 1.00 86.50 107 VAL A CA 1
ATOM 853 C C . VAL A 1 107 ? -11.236 -2.610 15.112 1.00 86.50 107 VAL A C 1
ATOM 855 O O . VAL A 1 107 ? -11.680 -1.676 15.764 1.00 86.50 107 VAL A O 1
ATOM 858 N N . LYS A 1 108 ? -11.798 -2.998 13.961 1.00 88.56 108 LYS A N 1
ATOM 859 C CA . LYS A 1 108 ? -12.886 -2.277 13.276 1.00 88.56 108 LYS A CA 1
ATOM 860 C C . LYS A 1 108 ? -14.099 -1.996 14.165 1.00 88.56 108 LYS A C 1
ATOM 862 O O . LYS A 1 108 ? -14.710 -0.947 14.042 1.00 88.56 108 LYS A O 1
ATOM 867 N N . ARG A 1 109 ? -14.426 -2.901 15.095 1.00 85.81 109 ARG A N 1
ATOM 868 C CA . ARG A 1 109 ? -15.527 -2.725 16.068 1.00 85.81 109 ARG A CA 1
ATOM 869 C C . ARG A 1 109 ? -15.281 -1.617 17.092 1.00 85.81 109 ARG A C 1
ATOM 871 O O . ARG A 1 109 ? -16.229 -1.174 17.726 1.00 85.81 109 ARG A O 1
ATOM 878 N N . SER A 1 110 ? -14.027 -1.221 17.281 1.00 81.88 110 SER A N 1
ATOM 879 C CA . SER A 1 110 ? -13.612 -0.226 18.273 1.00 81.88 110 SER A CA 1
ATOM 880 C C . SER A 1 110 ? -13.509 1.190 17.696 1.00 81.88 110 SER A C 1
ATOM 882 O O . SER A 1 110 ? -13.184 2.113 18.434 1.00 81.88 110 SER A O 1
ATOM 884 N N . PHE A 1 111 ? -13.759 1.371 16.395 1.00 80.62 111 PHE A N 1
ATOM 885 C CA . PHE A 1 111 ? -13.596 2.643 15.692 1.00 80.62 111 PHE A CA 1
ATOM 886 C C . PHE A 1 111 ? -14.865 3.020 14.924 1.00 80.62 111 PHE A C 1
ATOM 888 O O . PHE A 1 111 ? -15.623 2.158 14.481 1.00 80.62 111 PHE A O 1
ATOM 895 N N . THR A 1 112 ? -15.064 4.322 14.706 1.00 86.44 112 THR A N 1
ATOM 896 C CA . THR A 1 112 ? -15.951 4.790 13.632 1.00 86.44 112 THR A CA 1
ATOM 897 C C . THR A 1 112 ? -15.346 4.434 12.272 1.00 86.44 112 THR A C 1
ATOM 899 O O . THR A 1 112 ? -14.149 4.163 12.168 1.00 86.44 112 THR A O 1
ATOM 902 N N . GLU A 1 113 ? -16.150 4.453 11.209 1.00 83.19 113 GLU A N 1
ATOM 903 C CA . GLU A 1 113 ? -15.675 4.132 9.856 1.00 83.19 113 GLU A CA 1
ATOM 904 C C . GLU A 1 113 ? -14.493 5.027 9.427 1.00 83.19 113 GLU A C 1
ATOM 906 O O . GLU A 1 113 ? -13.466 4.535 8.957 1.00 83.19 113 GLU A O 1
ATOM 911 N N . GLU A 1 114 ? -14.595 6.332 9.692 1.00 82.44 114 GLU A N 1
ATOM 912 C CA . GLU A 1 114 ? -13.565 7.333 9.388 1.00 82.44 114 GLU A CA 1
ATOM 913 C C . GLU A 1 114 ? -12.289 7.143 10.221 1.00 82.44 114 GLU A C 1
ATOM 915 O O . GLU A 1 114 ? -11.172 7.202 9.694 1.00 82.44 114 GLU A O 1
ATOM 920 N N . ALA A 1 115 ? -12.438 6.877 11.523 1.00 81.62 115 ALA A N 1
ATOM 921 C CA . ALA A 1 115 ? -11.302 6.643 12.408 1.00 81.62 115 ALA A CA 1
ATOM 922 C C . ALA A 1 115 ? -10.605 5.315 12.081 1.00 81.62 115 ALA A C 1
ATOM 924 O O . ALA A 1 115 ? -9.380 5.229 12.165 1.00 81.62 115 ALA A O 1
ATOM 925 N N . TYR A 1 116 ? -11.356 4.302 11.640 1.00 88.50 116 TYR A N 1
ATOM 926 C CA . TYR A 1 116 ? -10.804 3.028 11.196 1.00 88.50 116 TYR A CA 1
ATOM 927 C C . TYR A 1 116 ? -10.036 3.165 9.881 1.00 88.50 116 TYR A C 1
ATOM 929 O O . TYR A 1 116 ? -8.917 2.665 9.774 1.00 88.50 116 TYR A O 1
ATOM 937 N N . LEU A 1 117 ? -10.586 3.885 8.898 1.00 88.88 117 LEU A N 1
ATOM 938 C CA . LEU A 1 117 ? -9.857 4.188 7.668 1.00 88.88 117 LEU A CA 1
ATOM 939 C C . LEU A 1 117 ? -8.560 4.933 7.994 1.00 88.88 117 LEU A C 1
ATOM 941 O O . LEU A 1 117 ? -7.491 4.504 7.567 1.00 88.88 117 LEU A O 1
ATOM 945 N N . THR A 1 118 ? -8.639 5.978 8.822 1.00 87.81 118 THR A N 1
ATOM 946 C CA . THR A 1 118 ? -7.460 6.723 9.285 1.00 87.81 118 THR A CA 1
ATOM 947 C C . THR A 1 118 ? -6.454 5.792 9.952 1.00 87.81 118 THR A C 1
ATOM 949 O O . THR A 1 118 ? -5.286 5.820 9.595 1.00 87.81 118 THR A O 1
ATOM 952 N N . PHE A 1 119 ? -6.887 4.913 10.856 1.00 87.94 119 PHE A N 1
ATOM 953 C CA . PHE A 1 119 ? -6.025 3.916 11.491 1.00 87.94 119 PHE A CA 1
ATOM 954 C C . PHE A 1 119 ? -5.295 3.023 10.475 1.00 87.94 119 PHE A C 1
ATOM 956 O O . PHE A 1 119 ? -4.110 2.745 10.653 1.00 87.94 119 PHE A O 1
ATOM 963 N N . LEU A 1 120 ? -5.971 2.593 9.404 1.00 92.44 120 LEU A N 1
ATOM 964 C CA . LEU A 1 120 ? -5.365 1.746 8.379 1.00 92.44 120 LEU A CA 1
ATOM 965 C C . LEU A 1 120 ? -4.305 2.485 7.562 1.00 92.44 120 LEU A C 1
ATOM 967 O O . LEU A 1 120 ? -3.260 1.900 7.285 1.00 92.44 120 LEU A O 1
ATOM 971 N N . ILE A 1 121 ? -4.572 3.727 7.148 1.00 92.25 121 ILE A N 1
ATOM 972 C CA . ILE A 1 121 ? -3.743 4.446 6.164 1.00 92.25 121 ILE A CA 1
ATOM 973 C C . ILE A 1 121 ? -2.925 5.598 6.748 1.00 92.25 121 ILE A C 1
ATOM 975 O O . ILE A 1 121 ? -2.290 6.319 5.982 1.00 92.25 121 ILE A O 1
ATOM 979 N N . LYS A 1 122 ? -2.931 5.787 8.074 1.00 87.56 122 LYS A N 1
ATOM 980 C CA . LYS A 1 122 ? -2.231 6.895 8.732 1.00 87.56 122 LYS A CA 1
ATOM 981 C C . LYS A 1 122 ? -0.772 6.940 8.300 1.00 87.56 122 LYS A C 1
ATOM 983 O O . LYS A 1 122 ? -0.039 5.953 8.394 1.00 87.56 122 LYS A O 1
ATOM 988 N N . GLU A 1 123 ? -0.366 8.126 7.884 1.00 87.00 123 GLU A N 1
ATOM 989 C CA . GLU A 1 123 ? 1.017 8.457 7.597 1.00 87.00 123 GLU A CA 1
ATOM 990 C C . GLU A 1 123 ? 1.708 8.973 8.864 1.00 87.00 123 GLU A C 1
ATOM 992 O O . GLU A 1 123 ? 1.108 9.656 9.700 1.00 87.00 123 GLU A O 1
ATOM 997 N N . ASP A 1 124 ? 2.980 8.618 9.031 1.00 84.00 124 ASP A N 1
ATOM 998 C CA . ASP A 1 124 ? 3.842 9.259 10.018 1.00 84.00 124 ASP A CA 1
ATOM 999 C C . ASP A 1 124 ? 4.446 10.567 9.476 1.00 84.00 124 ASP A C 1
ATOM 1001 O O . ASP A 1 124 ? 4.149 11.017 8.371 1.00 84.00 124 ASP A O 1
ATOM 1005 N N . LYS A 1 125 ? 5.334 11.186 10.261 1.00 87.31 125 LYS A N 1
ATOM 1006 C CA . LYS A 1 125 ? 6.018 12.437 9.895 1.00 87.31 125 LYS A CA 1
ATOM 1007 C C . LYS A 1 125 ? 6.885 12.359 8.627 1.00 87.31 125 LYS A C 1
ATOM 1009 O O . LYS A 1 125 ? 7.352 13.394 8.171 1.00 87.31 125 LYS A O 1
ATOM 1014 N N . PHE A 1 126 ? 7.135 11.162 8.099 1.00 85.81 126 PHE A N 1
ATOM 1015 C CA . PHE A 1 126 ? 7.891 10.915 6.872 1.00 85.81 126 PHE A CA 1
ATOM 1016 C C . PHE A 1 126 ? 6.973 10.494 5.715 1.00 85.81 126 PHE A C 1
ATOM 1018 O O . PHE A 1 126 ? 7.431 9.860 4.759 1.00 85.81 126 PHE A O 1
ATOM 1025 N N . ASN A 1 127 ? 5.673 10.787 5.820 1.00 89.31 127 ASN A N 1
ATOM 1026 C CA . ASN A 1 127 ? 4.617 10.343 4.909 1.00 89.31 127 ASN A CA 1
ATOM 1027 C C . ASN A 1 127 ? 4.593 8.810 4.734 1.00 89.31 127 ASN A C 1
ATOM 1029 O O . ASN A 1 127 ? 4.243 8.282 3.679 1.00 89.31 127 ASN A O 1
ATOM 1033 N N . SER A 1 128 ? 5.034 8.065 5.754 1.00 88.56 128 SER A N 1
ATOM 1034 C CA . SER A 1 128 ? 5.133 6.609 5.696 1.00 88.56 128 SER A CA 1
ATOM 1035 C C . SER A 1 128 ? 3.912 5.968 6.341 1.00 88.56 128 SER A C 1
ATOM 1037 O O . SER A 1 128 ? 3.633 6.160 7.526 1.00 88.56 128 SER A O 1
ATOM 1039 N N . THR A 1 129 ? 3.192 5.175 5.555 1.00 93.88 129 THR A N 1
ATOM 1040 C CA . THR A 1 129 ? 2.048 4.375 6.018 1.00 93.88 129 THR A CA 1
ATOM 1041 C C . THR A 1 129 ? 2.510 3.055 6.637 1.00 93.88 129 THR A C 1
ATOM 1043 O O . THR A 1 129 ? 3.641 2.608 6.420 1.00 93.88 129 THR A O 1
ATOM 1046 N N . SER A 1 130 ? 1.620 2.352 7.345 1.00 91.50 130 SER A N 1
ATOM 1047 C CA . SER A 1 130 ? 1.917 0.988 7.811 1.00 91.50 130 SER A CA 1
ATOM 1048 C C . SER A 1 130 ? 2.332 0.059 6.664 1.00 91.50 130 SER A C 1
ATOM 1050 O O . SER A 1 130 ? 3.247 -0.741 6.849 1.00 91.50 130 SER A O 1
ATOM 1052 N N . LEU A 1 131 ? 1.752 0.217 5.464 1.00 96.19 131 LEU A N 1
ATOM 1053 C CA . LEU A 1 131 ? 2.166 -0.543 4.280 1.00 96.19 131 LEU A CA 1
ATOM 1054 C C . LEU A 1 131 ? 3.615 -0.239 3.870 1.00 96.19 131 LEU A C 1
ATOM 1056 O O . LEU A 1 131 ? 4.388 -1.169 3.647 1.00 96.19 131 LEU A O 1
ATOM 1060 N N . HIS A 1 132 ? 4.029 1.032 3.855 1.00 95.12 132 HIS A N 1
ATOM 1061 C CA . HIS A 1 132 ? 5.418 1.391 3.544 1.00 95.12 132 HIS A CA 1
ATOM 1062 C C . HIS A 1 132 ? 6.417 0.734 4.506 1.00 95.12 132 HIS A C 1
ATOM 1064 O O . HIS A 1 132 ? 7.487 0.269 4.101 1.00 95.12 132 HIS A O 1
ATOM 1070 N N . LYS A 1 133 ? 6.065 0.678 5.793 1.00 91.88 133 LYS A N 1
ATOM 1071 C CA . LYS A 1 133 ? 6.920 0.123 6.848 1.00 91.88 133 LYS A CA 1
ATOM 1072 C C . LYS A 1 133 ? 7.024 -1.398 6.809 1.00 91.88 133 LYS A C 1
ATOM 1074 O O . LYS A 1 133 ? 8.055 -1.940 7.198 1.00 91.88 133 LYS A O 1
ATOM 1079 N N . ILE A 1 134 ? 5.986 -2.106 6.369 1.00 94.25 134 ILE A N 1
ATOM 1080 C CA . ILE A 1 134 ? 6.063 -3.569 6.242 1.00 94.25 134 ILE A CA 1
ATOM 1081 C C . ILE A 1 134 ? 6.779 -3.989 4.957 1.00 94.25 134 ILE A C 1
ATOM 1083 O O . ILE A 1 134 ? 7.546 -4.952 4.978 1.00 94.25 134 ILE A O 1
ATOM 1087 N N . LEU A 1 135 ? 6.615 -3.226 3.870 1.00 94.88 135 LEU A N 1
ATOM 1088 C CA . LEU A 1 135 ? 7.317 -3.477 2.614 1.00 94.88 135 LEU A CA 1
ATOM 1089 C C . LEU A 1 135 ? 8.823 -3.246 2.769 1.00 94.88 135 LEU A C 1
ATOM 1091 O O . LEU A 1 135 ? 9.612 -4.041 2.268 1.00 94.88 135 LEU A O 1
ATOM 1095 N N . SER A 1 136 ? 9.245 -2.231 3.532 1.00 89.88 136 SER A N 1
ATOM 1096 C CA . SER A 1 136 ? 10.672 -2.021 3.827 1.00 89.88 136 SER A CA 1
ATOM 1097 C C . SER A 1 136 ? 11.302 -3.162 4.640 1.00 89.88 136 SER A C 1
ATOM 1099 O O . SER A 1 136 ? 12.503 -3.400 4.527 1.00 89.88 136 SER A O 1
ATOM 1101 N N . LYS A 1 137 ? 10.495 -3.908 5.408 1.00 88.50 137 LYS A N 1
ATOM 1102 C CA . LYS A 1 137 ? 10.899 -5.126 6.132 1.00 88.50 137 LYS A CA 1
ATOM 1103 C C . LYS A 1 137 ? 10.823 -6.397 5.273 1.00 88.50 137 LYS A C 1
ATOM 1105 O O . LYS A 1 137 ? 11.174 -7.467 5.758 1.00 88.50 137 LYS A O 1
ATOM 1110 N N . GLY A 1 138 ? 10.359 -6.303 4.024 1.00 87.44 138 GLY A N 1
ATOM 1111 C CA . GLY A 1 138 ? 10.198 -7.448 3.123 1.00 87.44 138 GLY A CA 1
ATOM 1112 C C . GLY A 1 138 ? 9.038 -8.380 3.482 1.00 87.44 138 GLY A C 1
ATOM 1113 O O . GLY A 1 138 ? 9.042 -9.541 3.083 1.00 87.44 138 GLY A O 1
ATOM 1114 N N . VAL A 1 139 ? 8.047 -7.906 4.246 1.00 87.94 139 VAL A N 1
ATOM 1115 C CA . VAL A 1 139 ? 6.911 -8.730 4.678 1.00 87.94 139 VAL A CA 1
ATOM 1116 C C . VAL A 1 139 ? 5.736 -8.568 3.718 1.00 87.94 139 VAL A C 1
ATOM 1118 O O . VAL A 1 139 ? 5.159 -7.489 3.607 1.00 87.94 139 VAL A O 1
ATOM 1121 N N . LEU A 1 140 ? 5.353 -9.666 3.060 1.00 92.75 140 LEU A N 1
ATOM 1122 C CA . LEU A 1 140 ? 4.322 -9.671 2.013 1.00 92.75 140 LEU A CA 1
ATOM 1123 C C . LEU A 1 140 ? 3.046 -10.438 2.378 1.00 92.75 140 LEU A C 1
ATOM 1125 O O . LEU A 1 140 ? 1.984 -10.166 1.825 1.00 92.75 140 LEU A O 1
ATOM 1129 N N . ARG A 1 141 ? 3.133 -11.375 3.331 1.00 92.00 141 ARG A N 1
ATOM 1130 C CA . ARG A 1 141 ? 2.090 -12.372 3.634 1.00 92.00 141 ARG A CA 1
ATOM 1131 C C . ARG A 1 141 ? 0.691 -11.774 3.810 1.00 92.00 141 ARG A C 1
ATOM 1133 O O . ARG A 1 141 ? -0.264 -12.267 3.220 1.00 92.00 141 ARG A O 1
ATOM 1140 N N . ASN A 1 142 ? 0.581 -10.718 4.612 1.00 94.88 142 ASN A N 1
ATOM 1141 C CA . ASN A 1 142 ? -0.701 -10.110 4.972 1.00 94.88 142 ASN A CA 1
ATOM 1142 C C . ASN A 1 142 ? -1.063 -8.894 4.104 1.00 94.88 142 ASN A C 1
ATOM 1144 O O . ASN A 1 142 ? -2.152 -8.339 4.254 1.00 94.88 142 ASN A O 1
ATOM 1148 N N . VAL A 1 143 ? -0.195 -8.495 3.164 1.00 96.31 143 VAL A N 1
ATOM 1149 C CA . VAL A 1 143 ? -0.433 -7.334 2.290 1.00 96.31 143 VAL A CA 1
ATOM 1150 C C . VAL A 1 143 ? -1.701 -7.496 1.442 1.00 96.31 143 VAL A C 1
ATOM 1152 O O . VAL A 1 143 ? -2.472 -6.539 1.387 1.00 96.31 143 VAL A O 1
ATOM 1155 N N . PRO A 1 144 ? -1.995 -8.658 0.816 1.00 95.69 144 PRO A N 1
ATOM 1156 C CA . PRO A 1 144 ? -3.223 -8.826 0.040 1.00 95.69 144 PRO A CA 1
ATOM 1157 C C . PRO A 1 144 ? -4.492 -8.570 0.856 1.00 95.69 144 PRO A C 1
ATOM 1159 O O . PRO A 1 144 ? -5.374 -7.840 0.409 1.00 95.69 144 PRO A O 1
ATOM 1162 N N . VAL A 1 145 ? -4.557 -9.123 2.072 1.00 95.88 145 VAL A N 1
ATOM 1163 C CA . VAL A 1 145 ? -5.697 -8.953 2.985 1.00 95.88 145 VAL A CA 1
ATOM 1164 C C . VAL A 1 145 ? -5.826 -7.493 3.409 1.00 95.88 145 VAL A C 1
ATOM 1166 O O . VAL A 1 145 ? -6.915 -6.930 3.365 1.00 95.88 145 VAL A O 1
ATOM 1169 N N . TYR A 1 146 ? -4.710 -6.858 3.766 1.00 96.88 146 TYR A N 1
ATOM 1170 C CA . TYR A 1 146 ? -4.692 -5.453 4.152 1.00 96.88 146 TYR A CA 1
ATOM 1171 C C . TYR A 1 146 ? -5.161 -4.527 3.021 1.00 96.88 146 TYR A C 1
ATOM 1173 O O . TYR A 1 146 ? -6.004 -3.664 3.248 1.00 96.88 146 TYR A O 1
ATOM 1181 N N . LEU A 1 147 ? -4.677 -4.729 1.790 1.00 95.94 147 LEU A N 1
ATOM 1182 C CA . LEU A 1 147 ? -5.101 -3.937 0.631 1.00 95.94 147 LEU A CA 1
ATOM 1183 C C . LEU A 1 147 ? -6.596 -4.101 0.336 1.00 95.94 147 LEU A C 1
ATOM 1185 O O . LEU A 1 147 ? -7.252 -3.126 -0.025 1.00 95.94 147 LEU A O 1
ATOM 1189 N N . GLN A 1 148 ? -7.141 -5.309 0.505 1.00 95.00 148 GLN A N 1
ATOM 1190 C CA . GLN A 1 148 ? -8.579 -5.547 0.371 1.00 95.00 148 GLN A CA 1
ATOM 1191 C C . GLN A 1 148 ? -9.384 -4.808 1.445 1.00 95.00 148 GLN A C 1
ATOM 1193 O O . GLN A 1 148 ? -10.395 -4.194 1.109 1.00 95.00 148 GLN A O 1
ATOM 1198 N N . GLU A 1 149 ? -8.926 -4.811 2.701 1.00 95.31 149 GLU A N 1
ATOM 1199 C CA . GLU A 1 149 ? -9.598 -4.081 3.782 1.00 95.31 149 GLU A CA 1
ATOM 1200 C C . GLU A 1 149 ? -9.574 -2.571 3.521 1.00 95.31 149 GLU A C 1
ATOM 1202 O O . GLU A 1 149 ? -10.629 -1.941 3.532 1.00 95.31 149 GLU A O 1
ATOM 1207 N N . VAL A 1 150 ? -8.408 -1.999 3.190 1.00 94.75 150 VAL A N 1
ATOM 1208 C CA . VAL A 1 150 ? -8.279 -0.571 2.844 1.00 94.75 150 VAL A CA 1
ATOM 1209 C C . VAL A 1 150 ? -9.213 -0.207 1.694 1.00 94.75 150 VAL A C 1
ATOM 1211 O O . VAL A 1 150 ? -9.950 0.772 1.784 1.00 94.75 150 VAL A O 1
ATOM 1214 N N . LYS A 1 151 ? -9.239 -1.026 0.637 1.00 93.81 151 LYS A N 1
ATOM 1215 C CA . LYS A 1 151 ? -10.142 -0.816 -0.494 1.00 93.81 151 LYS A CA 1
ATOM 1216 C C . LYS A 1 151 ? -11.612 -0.849 -0.070 1.00 93.81 151 LYS A C 1
ATOM 1218 O O . LYS A 1 151 ? -12.388 -0.029 -0.543 1.00 93.81 151 LYS A O 1
ATOM 1223 N N . SER A 1 152 ? -11.999 -1.776 0.809 1.00 92.38 152 SER A N 1
ATOM 1224 C CA . SER A 1 152 ? -13.386 -1.900 1.282 1.00 92.38 152 SER A CA 1
ATOM 1225 C C . SER A 1 152 ? -13.868 -0.676 2.067 1.00 92.38 152 SER A C 1
ATOM 1227 O O . SER A 1 152 ? -15.058 -0.384 2.066 1.00 92.38 152 SER A O 1
ATOM 1229 N N . MET A 1 153 ? -12.937 0.047 2.695 1.00 90.62 153 MET A N 1
ATOM 1230 C CA . MET A 1 153 ? -13.198 1.267 3.461 1.00 90.62 153 MET A CA 1
ATOM 1231 C C . MET A 1 153 ? -13.221 2.531 2.592 1.00 90.62 153 MET A C 1
ATOM 1233 O O . MET A 1 153 ? -13.557 3.611 3.068 1.00 90.62 153 MET A O 1
ATOM 1237 N N . MET A 1 154 ? -12.840 2.422 1.319 1.00 89.00 154 MET A N 1
ATOM 1238 C CA . MET A 1 154 ? -12.755 3.542 0.393 1.00 89.00 154 MET A CA 1
ATOM 1239 C C . MET A 1 154 ? -13.952 3.521 -0.558 1.00 89.00 154 MET A C 1
ATOM 1241 O O . MET A 1 154 ? -13.993 2.789 -1.544 1.00 89.00 154 MET A O 1
ATOM 1245 N N . SER A 1 155 ? -14.940 4.366 -0.258 1.00 64.88 155 SER A N 1
ATOM 1246 C CA . SER A 1 155 ? -16.227 4.447 -0.964 1.00 64.88 155 SER A CA 1
ATOM 1247 C C . SER A 1 155 ? -16.132 4.961 -2.409 1.00 64.88 155 SER A C 1
ATOM 1249 O O . SER A 1 155 ? -17.084 4.821 -3.177 1.00 64.88 155 SER A O 1
ATOM 1251 N N . ASN A 1 156 ? -14.987 5.521 -2.820 1.00 65.50 156 ASN A N 1
ATOM 1252 C CA . ASN A 1 156 ? -14.720 5.900 -4.206 1.00 65.50 156 ASN A CA 1
ATOM 1253 C C . ASN A 1 156 ? -13.390 5.303 -4.706 1.00 65.50 156 ASN A C 1
ATOM 1255 O O . ASN A 1 156 ? -12.368 5.358 -4.028 1.00 65.50 156 ASN A O 1
ATOM 1259 N N . GLY A 1 157 ? -13.370 4.772 -5.934 1.00 59.94 157 GLY A N 1
ATOM 1260 C CA . GLY A 1 157 ? -12.147 4.193 -6.518 1.00 59.94 157 GLY A CA 1
ATOM 1261 C C . GLY A 1 157 ? -10.986 5.192 -6.646 1.00 59.94 157 GLY A C 1
ATOM 1262 O O . GLY A 1 157 ? -9.824 4.797 -6.666 1.00 59.94 157 GLY A O 1
ATOM 1263 N N . ARG A 1 158 ? -11.284 6.502 -6.661 1.00 68.75 158 ARG A N 1
ATOM 1264 C CA . ARG A 1 158 ? -10.282 7.577 -6.734 1.00 68.75 158 ARG A CA 1
ATOM 1265 C C . ARG A 1 158 ? -9.400 7.645 -5.479 1.00 68.75 158 ARG A C 1
ATOM 1267 O O . ARG A 1 158 ? -8.203 7.873 -5.617 1.00 68.75 158 ARG A O 1
ATOM 1274 N N . SER A 1 159 ? -9.957 7.435 -4.287 1.00 82.38 159 SER A N 1
ATOM 1275 C CA . SER A 1 159 ? -9.190 7.453 -3.030 1.00 82.38 159 SER A CA 1
ATOM 1276 C C . SER A 1 159 ? -8.254 6.251 -2.913 1.00 82.38 159 SER A C 1
ATOM 1278 O O . SER A 1 159 ? -7.097 6.412 -2.528 1.00 82.38 159 SER A O 1
ATOM 1280 N N . PHE A 1 160 ? -8.694 5.068 -3.354 1.00 92.44 160 PHE A N 1
ATOM 1281 C CA . PHE A 1 160 ? -7.833 3.884 -3.368 1.00 92.44 160 PHE A CA 1
ATOM 1282 C C . PHE A 1 160 ? -6.705 4.000 -4.392 1.00 92.44 160 PHE A C 1
ATOM 1284 O O . PHE A 1 160 ? -5.557 3.694 -4.082 1.00 92.44 160 PHE A O 1
ATOM 1291 N N . ALA A 1 161 ? -6.999 4.529 -5.582 1.00 90.56 161 ALA A N 1
ATOM 1292 C CA . ALA A 1 161 ? -5.984 4.850 -6.579 1.00 90.56 161 ALA A CA 1
ATOM 1293 C C . ALA A 1 161 ? -4.916 5.815 -6.029 1.00 90.56 161 ALA A C 1
ATOM 1295 O O . ALA A 1 161 ? -3.724 5.564 -6.198 1.00 90.56 161 ALA A O 1
ATOM 1296 N N . GLN A 1 162 ? -5.328 6.876 -5.324 1.00 90.94 162 GLN A N 1
ATOM 1297 C CA . GLN A 1 162 ? -4.400 7.806 -4.673 1.00 90.94 162 GLN A CA 1
ATOM 1298 C C . GLN A 1 162 ? -3.523 7.096 -3.641 1.00 90.94 162 GLN A C 1
ATOM 1300 O O . GLN A 1 162 ? -2.302 7.225 -3.710 1.00 90.94 162 GLN A O 1
ATOM 1305 N N . PHE A 1 163 ? -4.128 6.290 -2.762 1.00 95.12 163 PHE A N 1
ATOM 1306 C CA . PHE A 1 163 ? -3.404 5.506 -1.763 1.00 95.12 163 PHE A CA 1
ATOM 1307 C C . PHE A 1 163 ? -2.364 4.572 -2.390 1.00 95.12 163 PHE A C 1
ATOM 1309 O O . PHE A 1 163 ? -1.218 4.550 -1.956 1.00 95.12 163 PHE A O 1
ATOM 1316 N N . LEU A 1 164 ? -2.714 3.838 -3.452 1.00 96.38 164 LEU A N 1
ATOM 1317 C CA . LEU A 1 164 ? -1.788 2.928 -4.142 1.00 96.38 164 LEU A CA 1
ATOM 1318 C C . LEU A 1 164 ? -0.547 3.633 -4.715 1.00 96.38 164 LEU A C 1
ATOM 1320 O O . LEU A 1 164 ? 0.481 2.990 -4.942 1.00 96.38 164 LEU A O 1
ATOM 1324 N N . THR A 1 165 ? -0.648 4.941 -4.949 1.00 95.38 165 THR A N 1
ATOM 1325 C CA . THR A 1 165 ? 0.440 5.802 -5.426 1.00 95.38 165 THR A CA 1
ATOM 1326 C C . THR A 1 165 ? 1.026 6.708 -4.345 1.00 95.38 165 THR A C 1
ATOM 1328 O O . THR A 1 165 ? 1.854 7.555 -4.676 1.00 95.38 165 THR A O 1
ATOM 1331 N N . SER A 1 166 ? 0.638 6.540 -3.075 1.00 94.25 166 SER A N 1
ATOM 1332 C CA . SER A 1 166 ? 1.213 7.294 -1.961 1.00 94.25 166 SER A CA 1
ATOM 1333 C C . SER A 1 166 ? 2.734 7.166 -1.948 1.00 94.25 166 SER A C 1
ATOM 1335 O O . SER A 1 166 ? 3.295 6.126 -2.305 1.00 94.25 166 SER A O 1
ATOM 1337 N N . GLN A 1 167 ? 3.390 8.253 -1.552 1.00 95.38 167 GLN A N 1
ATOM 1338 C CA . GLN A 1 167 ? 4.838 8.374 -1.514 1.00 95.38 167 GLN A CA 1
ATOM 1339 C C . GLN A 1 167 ? 5.295 8.714 -0.104 1.00 95.38 167 GLN A C 1
ATOM 1341 O O . GLN A 1 167 ? 4.718 9.591 0.536 1.00 95.38 167 GLN A O 1
ATOM 1346 N N . THR A 1 168 ? 6.396 8.104 0.328 1.00 94.38 168 THR A N 1
ATOM 1347 C CA . THR A 1 168 ? 7.150 8.624 1.473 1.00 94.38 168 THR A CA 1
ATOM 1348 C C . THR A 1 168 ? 7.708 10.016 1.166 1.00 94.38 168 THR A C 1
ATOM 1350 O O . THR A 1 168 ? 7.742 10.452 0.014 1.00 94.38 168 THR A O 1
ATOM 1353 N N . GLU A 1 169 ? 8.239 10.696 2.179 1.00 92.31 169 GLU A N 1
ATOM 1354 C CA . GLU A 1 169 ? 8.949 11.972 2.026 1.00 92.31 169 GLU A CA 1
ATOM 1355 C C . GLU A 1 169 ? 10.069 11.895 0.968 1.00 92.31 169 GLU A C 1
ATOM 1357 O O . GLU A 1 169 ? 10.273 12.826 0.192 1.00 92.31 169 GLU A O 1
ATOM 1362 N N . GLN A 1 170 ? 10.765 10.757 0.867 1.00 92.88 170 GLN A N 1
ATOM 1363 C CA . GLN A 1 170 ? 11.819 10.539 -0.133 1.00 92.88 170 GLN A CA 1
ATOM 1364 C C . GLN A 1 170 ? 11.267 10.112 -1.509 1.00 92.88 170 GLN A C 1
ATOM 1366 O O . GLN A 1 170 ? 12.026 9.796 -2.428 1.00 92.88 170 GLN A O 1
ATOM 1371 N N . GLY A 1 171 ? 9.946 10.101 -1.681 1.00 93.81 171 GLY A N 1
ATOM 1372 C CA . GLY A 1 171 ? 9.272 9.801 -2.937 1.00 93.81 171 GLY A CA 1
ATOM 1373 C C . GLY A 1 171 ? 9.136 8.308 -3.250 1.00 93.81 171 GLY A C 1
ATOM 1374 O O . GLY A 1 171 ? 8.808 7.963 -4.388 1.00 93.81 171 GLY A O 1
ATOM 1375 N N . PHE A 1 172 ? 9.391 7.408 -2.293 1.00 96.44 172 PHE A N 1
ATOM 1376 C CA . PHE A 1 172 ? 9.203 5.972 -2.514 1.00 96.44 172 PHE A CA 1
ATOM 1377 C C . PHE A 1 172 ? 7.719 5.630 -2.483 1.00 96.44 172 PHE A C 1
ATOM 1379 O O . PHE A 1 172 ? 7.057 5.875 -1.484 1.00 96.44 172 PHE A O 1
ATOM 1386 N N . THR A 1 173 ? 7.223 5.027 -3.562 1.00 98.06 173 THR A N 1
ATOM 1387 C CA . THR A 1 173 ? 5.890 4.407 -3.593 1.00 98.06 173 THR A CA 1
ATOM 1388 C C . THR A 1 173 ? 5.957 2.945 -3.162 1.00 98.06 173 THR A C 1
ATOM 1390 O O . THR A 1 173 ? 7.033 2.335 -3.164 1.00 98.06 173 THR A O 1
ATOM 1393 N N . PHE A 1 174 ? 4.798 2.327 -2.928 1.00 98.38 174 PHE A N 1
ATOM 1394 C CA . PHE A 1 174 ? 4.707 0.877 -2.731 1.00 98.38 174 PHE A CA 1
ATOM 1395 C C . PHE A 1 174 ? 5.356 0.085 -3.871 1.00 98.38 174 PHE A C 1
ATOM 1397 O O . PHE A 1 174 ? 6.073 -0.877 -3.614 1.00 98.38 174 PHE A O 1
ATOM 1404 N N . LEU A 1 175 ? 5.186 0.514 -5.129 1.00 98.38 175 LEU A N 1
ATOM 1405 C CA . LEU A 1 175 ? 5.792 -0.163 -6.280 1.00 98.38 175 LEU A CA 1
ATOM 1406 C C . LEU A 1 175 ? 7.329 -0.105 -6.249 1.00 98.38 175 LEU A C 1
ATOM 1408 O O . LEU A 1 175 ? 7.975 -1.085 -6.616 1.00 98.38 175 LEU A O 1
ATOM 1412 N N . HIS A 1 176 ? 7.921 1.004 -5.781 1.00 97.88 176 HIS A N 1
ATOM 1413 C CA . HIS A 1 176 ? 9.371 1.070 -5.573 1.00 97.88 176 HIS A CA 1
ATOM 1414 C C . HIS A 1 176 ? 9.813 0.026 -4.550 1.00 97.88 176 HIS A C 1
ATOM 1416 O O . HIS A 1 176 ? 10.713 -0.764 -4.822 1.00 97.88 176 HIS A O 1
ATOM 1422 N N . GLN A 1 177 ? 9.164 0.005 -3.385 1.00 96.88 177 GLN A N 1
ATOM 1423 C CA . GLN A 1 177 ? 9.550 -0.890 -2.301 1.00 96.88 177 GLN A CA 1
ATOM 1424 C C . GLN A 1 177 ? 9.334 -2.360 -2.671 1.00 96.88 177 GLN A C 1
ATOM 1426 O O . GLN A 1 177 ? 10.215 -3.171 -2.418 1.00 96.88 177 GLN A O 1
ATOM 1431 N N . ILE A 1 178 ? 8.232 -2.697 -3.346 1.00 97.31 178 ILE A N 1
ATOM 1432 C CA . ILE A 1 178 ? 7.962 -4.057 -3.834 1.00 97.31 178 ILE A CA 1
ATOM 1433 C C . ILE A 1 178 ? 9.027 -4.505 -4.839 1.00 97.31 178 ILE A C 1
ATOM 1435 O O . ILE A 1 178 ? 9.540 -5.617 -4.723 1.00 97.31 178 ILE A O 1
ATOM 1439 N N . GLY A 1 179 ? 9.428 -3.632 -5.770 1.00 95.69 179 GLY A N 1
ATOM 1440 C CA . GLY A 1 179 ? 10.544 -3.912 -6.677 1.00 95.69 179 GLY A CA 1
ATOM 1441 C C . GLY A 1 179 ? 11.836 -4.254 -5.926 1.00 95.69 179 GLY A C 1
ATOM 1442 O O . GLY A 1 179 ? 12.539 -5.184 -6.309 1.00 95.69 179 GLY A O 1
ATOM 1443 N N . MET A 1 180 ? 12.110 -3.577 -4.807 1.00 93.88 180 MET A N 1
ATOM 1444 C CA . MET A 1 180 ? 13.305 -3.804 -3.985 1.00 93.88 180 MET A CA 1
ATOM 1445 C C . MET A 1 180 ? 13.279 -5.097 -3.155 1.00 93.88 180 MET A C 1
ATOM 1447 O O . MET A 1 180 ? 14.335 -5.486 -2.648 1.00 93.88 180 MET A O 1
ATOM 1451 N N . ILE A 1 181 ? 12.125 -5.754 -2.994 1.00 94.25 181 ILE A N 1
ATOM 1452 C CA . ILE A 1 181 ? 12.005 -6.998 -2.213 1.00 94.25 181 ILE A CA 1
ATOM 1453 C C . ILE A 1 181 ? 12.578 -8.197 -2.983 1.00 94.25 181 ILE A C 1
ATOM 1455 O O . ILE A 1 181 ? 13.160 -9.089 -2.369 1.00 94.25 181 ILE A O 1
ATOM 1459 N N . GLY A 1 182 ? 12.488 -8.202 -4.317 1.00 92.12 182 GLY A N 1
ATOM 1460 C CA . GLY A 1 182 ? 12.982 -9.314 -5.142 1.00 92.12 182 GLY A CA 1
ATOM 1461 C C . GLY A 1 182 ? 11.970 -10.450 -5.366 1.00 92.12 182 GLY A C 1
ATOM 1462 O O . GLY A 1 182 ? 12.340 -11.516 -5.863 1.00 92.12 182 GLY A O 1
ATOM 1463 N N . ASP A 1 183 ? 10.697 -10.229 -5.027 1.00 94.25 183 ASP A N 1
ATOM 1464 C CA . ASP A 1 183 ? 9.597 -11.179 -5.237 1.00 94.25 183 ASP A CA 1
ATOM 1465 C C . ASP A 1 183 ? 8.828 -10.836 -6.526 1.00 94.25 183 ASP A C 1
ATOM 1467 O O . ASP A 1 183 ? 8.068 -9.865 -6.586 1.00 94.25 183 ASP A O 1
ATOM 1471 N N . ILE A 1 184 ? 9.060 -11.618 -7.586 1.00 96.25 184 ILE A N 1
ATOM 1472 C CA . ILE A 1 184 ? 8.452 -11.386 -8.903 1.00 96.25 184 ILE A CA 1
ATOM 1473 C C . ILE A 1 184 ? 6.952 -11.690 -8.922 1.00 96.25 184 ILE A C 1
ATOM 1475 O O . ILE A 1 184 ? 6.203 -11.002 -9.618 1.00 96.25 184 ILE A O 1
ATOM 1479 N N . ASP A 1 185 ? 6.500 -12.689 -8.170 1.00 96.75 185 ASP A N 1
ATOM 1480 C CA . ASP A 1 185 ? 5.097 -13.096 -8.173 1.00 96.75 185 ASP A CA 1
ATOM 1481 C C . ASP A 1 185 ? 4.257 -12.051 -7.449 1.00 96.75 185 ASP A C 1
ATOM 1483 O O . ASP A 1 185 ? 3.218 -11.614 -7.955 1.00 96.75 185 ASP A O 1
ATOM 1487 N N . PHE A 1 186 ? 4.763 -11.548 -6.323 1.00 96.94 186 PHE A N 1
ATOM 1488 C CA . PHE A 1 186 ? 4.125 -10.447 -5.623 1.00 96.94 186 PHE A CA 1
ATOM 1489 C C . PHE A 1 186 ? 4.165 -9.142 -6.423 1.00 96.94 186 PHE A C 1
ATOM 1491 O O . PHE A 1 186 ? 3.178 -8.402 -6.448 1.00 96.94 186 PHE A O 1
ATOM 1498 N N . LEU A 1 187 ? 5.268 -8.858 -7.126 1.00 98.06 187 LEU A N 1
ATOM 1499 C CA . LEU A 1 187 ? 5.335 -7.707 -8.024 1.00 98.06 187 LEU A CA 1
ATOM 1500 C C . LEU A 1 187 ? 4.254 -7.780 -9.106 1.00 98.06 187 LEU A C 1
ATOM 1502 O O . LEU A 1 187 ? 3.540 -6.798 -9.308 1.00 98.06 187 LEU A O 1
ATOM 1506 N N . LYS A 1 188 ? 4.107 -8.934 -9.769 1.00 98.06 188 LYS A N 1
ATOM 1507 C CA . LYS A 1 188 ? 3.064 -9.154 -10.780 1.00 98.06 188 LYS A CA 1
ATOM 1508 C C . LYS A 1 188 ? 1.676 -8.944 -10.186 1.00 98.06 188 LYS A C 1
ATOM 1510 O O . LYS A 1 188 ? 0.910 -8.141 -10.718 1.00 98.06 188 LYS A O 1
AT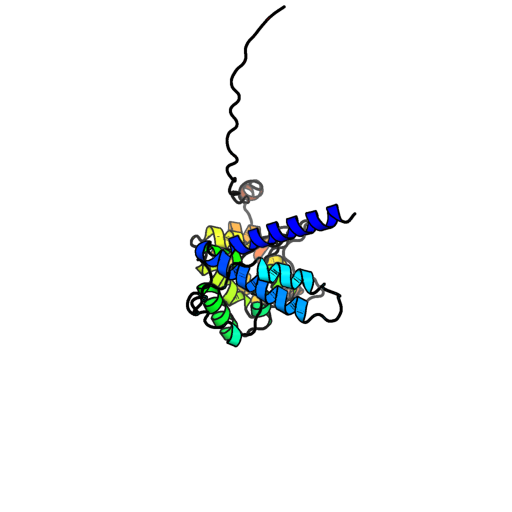OM 1515 N N . TYR A 1 189 ? 1.394 -9.576 -9.047 1.00 98.00 189 TYR A N 1
ATOM 1516 C CA . TYR A 1 189 ? 0.148 -9.387 -8.303 1.00 98.00 189 TYR A CA 1
ATOM 1517 C C . TYR A 1 189 ? -0.153 -7.903 -8.053 1.00 98.00 189 TYR A C 1
ATOM 1519 O O . TYR A 1 189 ? -1.240 -7.420 -8.375 1.00 98.00 189 TYR A O 1
ATOM 1527 N N . PHE A 1 190 ? 0.820 -7.151 -7.534 1.00 98.12 190 PHE A N 1
ATOM 1528 C CA . PHE A 1 190 ? 0.619 -5.739 -7.235 1.00 98.12 190 PHE A CA 1
ATOM 1529 C C . PHE A 1 190 ? 0.443 -4.897 -8.503 1.00 98.12 190 PHE A C 1
ATOM 1531 O O . PHE A 1 190 ? -0.404 -4.008 -8.533 1.00 98.12 190 PHE A O 1
ATOM 1538 N N . THR A 1 191 ? 1.175 -5.185 -9.582 1.00 97.94 191 THR A N 1
ATOM 1539 C CA . THR A 1 191 ? 0.977 -4.476 -10.853 1.00 97.94 191 THR A CA 1
ATOM 1540 C C . THR A 1 191 ? -0.401 -4.710 -11.465 1.00 97.94 191 THR A C 1
ATOM 1542 O O . THR A 1 191 ? -0.943 -3.782 -12.056 1.00 97.94 191 THR A O 1
ATOM 1545 N N . GLU A 1 192 ? -1.008 -5.884 -11.276 1.00 97.50 192 GLU A N 1
ATOM 1546 C CA . GLU A 1 192 ? -2.389 -6.127 -11.710 1.00 97.50 192 GLU A CA 1
ATOM 1547 C C . GLU A 1 192 ? -3.398 -5.296 -10.906 1.00 97.50 192 GLU A C 1
ATOM 1549 O O . GLU A 1 192 ? -4.340 -4.745 -11.479 1.00 97.50 192 GLU A O 1
ATOM 1554 N N . ILE A 1 193 ? -3.165 -5.107 -9.601 1.00 96.56 193 ILE A N 1
ATOM 1555 C CA . ILE A 1 193 ? -3.946 -4.151 -8.800 1.00 96.56 193 ILE A CA 1
ATOM 1556 C C . ILE A 1 193 ? -3.783 -2.743 -9.373 1.00 96.56 193 ILE A C 1
ATOM 1558 O O . ILE A 1 193 ? -4.774 -2.069 -9.636 1.00 96.56 193 ILE A O 1
ATOM 1562 N N . LEU A 1 194 ? -2.549 -2.300 -9.617 1.00 96.69 194 LEU A N 1
ATOM 1563 C CA . LEU A 1 194 ? -2.298 -0.965 -10.157 1.00 96.69 194 LEU A CA 1
ATOM 1564 C C . LEU A 1 194 ? -3.002 -0.750 -11.505 1.00 96.69 194 LEU A C 1
ATOM 1566 O O . LEU A 1 194 ? -3.685 0.257 -11.665 1.00 96.69 194 LEU A O 1
ATOM 1570 N N . LYS A 1 195 ? -2.905 -1.695 -12.448 1.00 95.06 195 LYS A N 1
ATOM 1571 C CA . LYS A 1 195 ? -3.604 -1.629 -13.745 1.00 95.06 195 LYS A CA 1
ATOM 1572 C C . LYS A 1 195 ? -5.110 -1.465 -13.574 1.00 95.06 195 LYS A C 1
ATOM 1574 O O . LYS A 1 195 ? -5.715 -0.612 -14.222 1.00 95.06 195 LYS A O 1
ATOM 1579 N N . LYS A 1 196 ? -5.701 -2.276 -12.694 1.00 93.94 196 LYS A N 1
ATOM 1580 C CA . LYS A 1 196 ? -7.142 -2.294 -12.448 1.00 93.94 196 LYS A CA 1
ATOM 1581 C C . LYS A 1 196 ? -7.645 -0.992 -11.832 1.00 93.94 196 LYS A C 1
ATOM 1583 O O . LYS A 1 196 ? -8.686 -0.493 -12.243 1.00 93.94 196 LYS A O 1
ATOM 1588 N N . GLU A 1 197 ? -6.932 -0.461 -10.844 1.00 93.94 197 GLU A N 1
ATOM 1589 C CA . GLU A 1 197 ? -7.423 0.662 -10.039 1.00 93.94 197 GLU A CA 1
ATOM 1590 C C . GLU A 1 197 ? -7.008 2.032 -10.599 1.00 93.94 197 GLU A C 1
ATOM 1592 O O . GLU A 1 197 ? -7.723 3.012 -10.407 1.00 93.94 197 GLU A O 1
ATOM 1597 N N . LEU A 1 198 ? -5.877 2.122 -11.310 1.00 91.62 198 LEU A N 1
ATOM 1598 C CA . LEU A 1 198 ? -5.362 3.385 -11.860 1.00 91.62 198 LEU A CA 1
ATOM 1599 C C . LEU A 1 198 ? -5.745 3.622 -13.328 1.00 91.62 198 LEU A C 1
ATOM 1601 O O . LEU A 1 198 ? -5.610 4.745 -13.823 1.00 91.62 198 LEU A O 1
ATOM 1605 N N . GLY A 1 199 ? -6.169 2.576 -14.042 1.00 90.44 199 GLY A N 1
ATOM 1606 C CA . GLY A 1 199 ? -6.315 2.605 -15.496 1.00 90.44 199 GLY A CA 1
ATOM 1607 C C . GLY A 1 199 ? -4.974 2.774 -16.226 1.00 90.44 199 GLY A C 1
ATOM 1608 O O . GLY A 1 199 ? -3.909 2.869 -15.613 1.00 90.44 199 GLY A O 1
ATOM 1609 N N . ALA A 1 200 ? -5.016 2.826 -17.560 1.00 89.12 200 ALA A N 1
ATOM 1610 C CA . ALA A 1 200 ? -3.812 2.823 -18.398 1.00 89.12 200 ALA A CA 1
ATOM 1611 C C . ALA A 1 200 ? -2.861 4.000 -18.099 1.00 89.12 200 ALA A C 1
ATOM 1613 O O . ALA A 1 200 ? -1.681 3.785 -17.816 1.00 89.12 200 ALA A O 1
ATOM 1614 N N . THR A 1 201 ? -3.370 5.238 -18.095 1.00 90.00 201 THR A N 1
ATOM 1615 C CA . THR A 1 201 ? -2.555 6.439 -17.842 1.00 90.00 201 THR A CA 1
ATOM 1616 C C . THR A 1 201 ? -2.000 6.458 -16.416 1.00 90.00 201 THR A C 1
ATOM 1618 O O . THR A 1 201 ? -0.818 6.738 -16.211 1.00 90.00 201 THR A O 1
ATOM 1621 N N . GLY A 1 202 ? -2.820 6.132 -15.412 1.00 92.44 202 GLY A N 1
ATOM 1622 C CA . GLY A 1 202 ? -2.377 6.126 -14.019 1.00 92.44 202 GLY A CA 1
ATOM 1623 C C . GLY A 1 202 ? -1.332 5.040 -13.749 1.00 92.44 202 GLY A C 1
ATOM 1624 O O . GLY A 1 202 ? -0.328 5.305 -13.089 1.00 92.44 202 GLY A O 1
ATOM 1625 N N . TYR A 1 203 ? -1.492 3.854 -14.341 1.00 96.12 203 TYR A N 1
ATOM 1626 C CA . TYR A 1 203 ? -0.495 2.790 -14.261 1.00 96.12 203 TYR A CA 1
ATOM 1627 C C . TYR A 1 203 ? 0.818 3.164 -14.966 1.00 96.12 203 TYR A C 1
ATOM 1629 O O . TYR A 1 203 ? 1.903 3.002 -14.402 1.00 96.12 203 TYR A O 1
ATOM 1637 N N . ALA A 1 204 ? 0.735 3.743 -16.168 1.00 95.19 204 ALA A N 1
ATOM 1638 C CA . ALA A 1 204 ? 1.897 4.239 -16.901 1.00 95.19 204 ALA A CA 1
ATOM 1639 C C . ALA A 1 204 ? 2.676 5.303 -16.107 1.00 95.19 204 ALA A C 1
ATOM 1641 O O . ALA A 1 204 ? 3.913 5.314 -16.143 1.00 95.19 204 ALA A O 1
ATOM 1642 N N . ASN A 1 205 ? 1.964 6.167 -15.376 1.00 94.88 205 ASN A N 1
ATOM 1643 C CA . ASN A 1 205 ? 2.556 7.126 -14.451 1.00 94.88 205 ASN A CA 1
ATOM 1644 C C . ASN A 1 205 ? 3.216 6.425 -13.261 1.00 94.88 205 ASN A C 1
ATOM 1646 O O . ASN A 1 205 ? 4.387 6.688 -13.002 1.00 94.88 205 ASN A O 1
ATOM 1650 N N . ALA A 1 206 ? 2.527 5.493 -12.593 1.00 96.31 206 ALA A N 1
ATOM 1651 C CA . ALA A 1 206 ? 3.054 4.755 -11.441 1.00 96.31 206 ALA A CA 1
ATOM 1652 C C . ALA A 1 206 ? 4.386 4.045 -11.751 1.00 96.31 206 ALA A C 1
ATOM 1654 O O . ALA A 1 206 ? 5.328 4.123 -10.964 1.00 96.31 206 ALA A O 1
ATOM 1655 N N . LEU A 1 207 ? 4.513 3.442 -12.940 1.00 97.12 207 LEU A N 1
ATOM 1656 C CA . LEU A 1 207 ? 5.747 2.802 -13.422 1.00 97.12 207 LEU A CA 1
ATOM 1657 C C . LEU A 1 207 ? 6.937 3.764 -13.617 1.00 97.12 207 LEU A C 1
ATOM 1659 O O . LEU A 1 207 ? 8.074 3.315 -13.781 1.00 97.12 207 LEU A O 1
ATOM 1663 N N . ARG A 1 208 ? 6.678 5.075 -13.672 1.00 96.44 208 ARG A N 1
ATOM 1664 C CA . ARG A 1 208 ? 7.652 6.141 -13.964 1.00 96.44 208 ARG A CA 1
ATOM 1665 C C . ARG A 1 208 ? 7.747 7.185 -12.855 1.00 96.44 208 ARG A C 1
ATOM 1667 O O . ARG A 1 208 ? 8.484 8.160 -13.023 1.00 96.44 208 ARG A O 1
ATOM 1674 N N . MET A 1 209 ? 7.009 7.008 -11.758 1.00 95.19 209 MET A N 1
ATOM 1675 C CA . MET A 1 209 ? 7.113 7.874 -10.589 1.00 95.19 209 MET A CA 1
ATOM 1676 C C . MET A 1 209 ? 8.552 7.872 -10.100 1.00 95.19 209 MET A C 1
ATOM 1678 O O . MET A 1 209 ? 9.214 6.838 -10.119 1.00 95.19 209 MET A O 1
ATOM 1682 N N . ARG A 1 210 ? 9.040 9.047 -9.714 1.00 95.69 210 ARG A N 1
ATOM 1683 C CA . ARG A 1 210 ? 10.423 9.228 -9.293 1.00 95.69 210 ARG A CA 1
ATOM 1684 C C . ARG A 1 210 ? 10.481 9.524 -7.808 1.00 95.69 210 ARG A C 1
ATOM 1686 O O . ARG A 1 210 ? 9.693 10.320 -7.301 1.00 95.69 210 ARG A O 1
ATOM 1693 N N . THR A 1 211 ? 11.455 8.914 -7.153 1.00 94.50 211 THR A N 1
ATOM 1694 C CA . THR A 1 211 ? 11.935 9.356 -5.842 1.00 94.50 211 THR A CA 1
ATOM 1695 C C . THR A 1 211 ? 12.592 10.735 -5.950 1.00 94.50 211 THR A C 1
ATOM 1697 O O . THR A 1 211 ? 12.903 11.208 -7.050 1.00 94.50 211 THR A O 1
ATOM 1700 N N . THR A 1 212 ? 12.885 11.358 -4.809 1.00 93.69 212 THR A N 1
ATOM 1701 C CA . THR A 1 212 ? 13.663 12.610 -4.747 1.00 93.69 212 THR A CA 1
ATOM 1702 C C . THR A 1 212 ? 15.039 12.479 -5.408 1.00 93.69 212 THR A C 1
ATOM 1704 O O . THR A 1 212 ? 15.540 13.432 -5.999 1.00 93.69 212 THR A O 1
ATOM 1707 N N . ASN A 1 213 ? 15.607 11.271 -5.407 1.00 93.06 213 ASN A N 1
ATOM 1708 C CA . ASN A 1 213 ? 16.881 10.936 -6.042 1.00 93.06 213 ASN A CA 1
ATOM 1709 C C . ASN A 1 213 ? 16.735 10.439 -7.494 1.00 93.06 213 ASN A C 1
ATOM 1711 O O . ASN A 1 213 ? 17.636 9.793 -8.020 1.00 93.06 213 ASN A O 1
ATOM 1715 N N . ASN A 1 214 ? 15.609 10.719 -8.160 1.00 94.38 214 ASN A N 1
ATOM 1716 C CA . ASN A 1 214 ? 15.331 10.339 -9.551 1.00 94.38 214 ASN A CA 1
ATOM 1717 C C . ASN A 1 214 ? 15.250 8.830 -9.848 1.00 94.38 214 ASN A C 1
ATOM 1719 O O . ASN A 1 214 ? 15.139 8.453 -11.018 1.00 94.38 214 ASN A O 1
ATOM 1723 N N . TYR A 1 215 ? 15.233 7.966 -8.832 1.00 94.44 215 TYR A N 1
ATOM 1724 C CA . TYR A 1 215 ? 14.996 6.534 -9.029 1.00 94.44 215 TYR A CA 1
ATOM 1725 C C . TYR A 1 215 ? 13.542 6.269 -9.401 1.00 94.44 215 TYR A C 1
ATOM 1727 O O . TYR A 1 215 ? 12.649 6.842 -8.783 1.00 94.44 215 TYR A O 1
ATOM 1735 N N . ILE A 1 216 ? 13.338 5.387 -10.378 1.00 97.00 216 ILE A N 1
ATOM 1736 C CA . ILE A 1 216 ? 12.039 4.812 -10.747 1.00 97.00 216 ILE A CA 1
ATOM 1737 C C . ILE A 1 216 ? 11.907 3.405 -10.147 1.00 97.00 216 ILE A C 1
ATOM 1739 O O . ILE A 1 216 ? 12.935 2.808 -9.793 1.00 97.00 216 ILE A O 1
ATOM 1743 N N . PRO A 1 217 ? 10.692 2.825 -10.079 1.00 97.50 217 PRO A N 1
ATOM 1744 C CA . PRO A 1 217 ? 10.519 1.468 -9.587 1.00 97.50 217 PRO A CA 1
ATOM 1745 C C . PRO A 1 217 ? 11.392 0.476 -10.358 1.00 97.50 217 PRO A C 1
ATOM 1747 O O . PRO A 1 217 ? 11.355 0.404 -11.594 1.00 97.50 217 PRO A O 1
ATOM 1750 N N . SER A 1 218 ? 12.218 -0.238 -9.602 1.00 96.88 218 SER A N 1
ATOM 1751 C CA . SER A 1 218 ? 13.251 -1.155 -10.078 1.00 96.88 218 SER A CA 1
ATOM 1752 C C . SER A 1 218 ? 13.691 -2.073 -8.935 1.00 96.88 218 SER A C 1
ATOM 1754 O O . SER A 1 218 ? 13.393 -1.820 -7.765 1.00 96.88 218 SER A O 1
ATOM 1756 N N . CYS A 1 219 ? 14.395 -3.147 -9.278 1.00 96.12 219 CYS A N 1
ATOM 1757 C CA . CYS A 1 219 ? 15.010 -4.069 -8.336 1.00 96.12 219 CYS A CA 1
ATOM 1758 C C . CYS A 1 219 ? 16.535 -3.880 -8.348 1.00 96.12 219 CYS A C 1
ATOM 1760 O O . CYS A 1 219 ? 17.149 -3.975 -9.416 1.00 96.12 219 CYS A O 1
ATOM 1762 N N . PRO A 1 220 ? 17.179 -3.611 -7.198 1.00 92.56 220 PRO A N 1
ATOM 1763 C CA . PRO A 1 220 ? 18.634 -3.550 -7.119 1.00 92.56 220 PRO A CA 1
ATOM 1764 C C . PRO A 1 220 ? 19.273 -4.876 -7.547 1.00 92.56 220 PRO A C 1
ATOM 1766 O O . PRO A 1 220 ? 18.815 -5.939 -7.139 1.00 92.56 220 PRO A O 1
ATOM 1769 N N . TRP A 1 221 ? 20.377 -4.827 -8.298 1.00 93.19 221 TRP A N 1
ATOM 1770 C CA . TRP A 1 221 ? 21.070 -6.026 -8.805 1.00 93.19 221 TRP A CA 1
ATOM 1771 C C . TRP A 1 221 ? 21.554 -6.998 -7.719 1.00 93.19 221 TRP A C 1
ATOM 1773 O O . TRP A 1 221 ? 21.803 -8.162 -8.009 1.00 93.19 221 TRP A O 1
ATOM 1783 N N . SER A 1 222 ? 21.663 -6.537 -6.471 1.00 92.31 222 SER A N 1
ATOM 1784 C CA . SER A 1 222 ? 22.009 -7.356 -5.306 1.00 92.31 222 SER A CA 1
ATOM 1785 C C . SER A 1 222 ? 20.853 -8.206 -4.763 1.00 92.31 222 SER A C 1
ATOM 1787 O O . SER A 1 222 ? 21.061 -8.994 -3.842 1.00 92.31 222 SER A O 1
ATOM 1789 N N . ARG A 1 223 ? 19.628 -8.041 -5.276 1.00 88.69 223 ARG A N 1
ATOM 1790 C CA . ARG A 1 223 ? 18.436 -8.763 -4.813 1.00 88.69 223 ARG A CA 1
ATOM 1791 C C . ARG A 1 223 ? 18.152 -10.011 -5.658 1.00 88.69 223 ARG A C 1
ATOM 1793 O O . ARG A 1 223 ? 18.512 -10.054 -6.838 1.00 88.69 223 ARG A O 1
ATOM 1800 N N . PRO A 1 224 ? 17.445 -11.008 -5.093 1.00 85.06 224 PRO A N 1
ATOM 1801 C CA . PRO A 1 224 ? 16.939 -12.137 -5.865 1.00 85.06 224 PRO A CA 1
ATOM 1802 C C . PRO A 1 224 ? 16.101 -11.671 -7.059 1.00 85.06 224 PRO A C 1
ATOM 1804 O O . PRO A 1 224 ? 15.390 -10.670 -6.981 1.00 85.06 224 PRO A O 1
ATOM 1807 N N . ASN A 1 225 ? 16.185 -12.407 -8.168 1.00 93.56 225 ASN A N 1
ATOM 1808 C CA . ASN A 1 225 ? 15.394 -12.174 -9.381 1.00 93.56 225 ASN A CA 1
ATOM 1809 C C . ASN A 1 225 ? 15.533 -10.776 -10.011 1.00 93.56 225 ASN A C 1
ATOM 1811 O O . ASN A 1 225 ? 14.717 -10.426 -10.863 1.00 93.56 225 ASN A O 1
ATOM 1815 N N . ALA A 1 226 ? 16.551 -9.982 -9.656 1.00 95.44 226 ALA A N 1
ATOM 1816 C CA . ALA A 1 226 ? 16.688 -8.606 -10.136 1.00 95.44 226 ALA A CA 1
ATOM 1817 C C . ALA A 1 226 ? 16.650 -8.489 -11.668 1.00 95.44 226 ALA A C 1
ATOM 1819 O O . ALA A 1 226 ? 15.965 -7.618 -12.198 1.00 95.44 226 ALA A O 1
ATOM 1820 N N . VAL A 1 227 ? 17.308 -9.413 -12.383 1.00 97.25 227 VAL A N 1
ATOM 1821 C CA . VAL A 1 227 ? 17.278 -9.484 -13.856 1.00 97.25 227 VAL A CA 1
ATOM 1822 C C . VAL A 1 227 ? 15.847 -9.640 -14.375 1.00 97.25 227 VAL A C 1
ATOM 1824 O O . VAL A 1 227 ? 15.412 -8.871 -15.228 1.00 97.25 227 VAL A O 1
ATOM 1827 N N . VAL A 1 228 ? 15.098 -10.604 -13.833 1.00 97.69 228 VAL A N 1
ATOM 1828 C CA . VAL A 1 228 ? 13.727 -10.917 -14.262 1.00 97.69 228 VAL A CA 1
ATOM 1829 C C . VAL A 1 228 ? 12.771 -9.776 -13.913 1.00 97.69 228 VAL A C 1
ATOM 1831 O O . VAL A 1 228 ? 11.951 -9.383 -14.740 1.00 97.69 228 VAL A O 1
ATOM 1834 N N . ILE A 1 229 ? 12.897 -9.207 -12.713 1.00 98.00 229 ILE A N 1
ATOM 1835 C CA . ILE A 1 229 ? 12.063 -8.096 -12.248 1.00 98.00 229 ILE A CA 1
ATOM 1836 C C . ILE A 1 229 ? 12.295 -6.839 -13.082 1.00 98.00 229 ILE 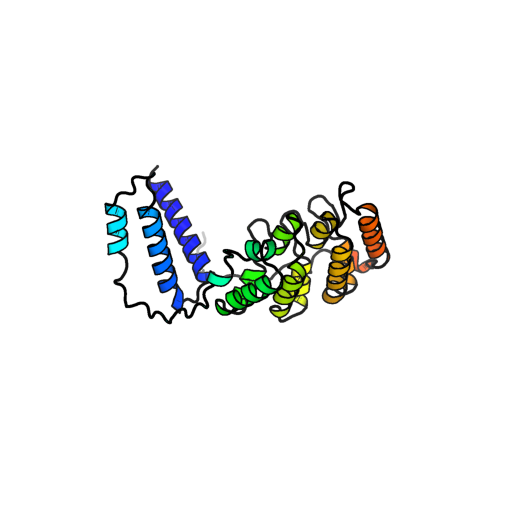A C 1
ATOM 1838 O O . ILE A 1 229 ? 11.332 -6.213 -13.522 1.00 98.00 229 ILE A O 1
ATOM 1842 N N . ASN A 1 230 ? 13.553 -6.469 -13.324 1.00 98.06 230 ASN A N 1
ATOM 1843 C CA . ASN A 1 230 ? 13.858 -5.286 -14.122 1.00 98.06 230 ASN A CA 1
ATOM 1844 C C . ASN A 1 230 ? 13.411 -5.474 -15.575 1.00 98.06 230 ASN A C 1
ATOM 1846 O O . ASN A 1 230 ? 12.778 -4.574 -16.121 1.00 98.06 230 ASN A O 1
ATOM 1850 N N . ALA A 1 231 ? 13.625 -6.658 -16.162 1.00 98.12 231 ALA A N 1
ATOM 1851 C CA . ALA A 1 231 ? 13.110 -6.977 -17.492 1.00 98.12 231 ALA A CA 1
ATOM 1852 C C . ALA A 1 231 ? 11.575 -6.874 -17.560 1.00 98.12 231 ALA A C 1
ATOM 1854 O O . ALA A 1 231 ? 11.038 -6.304 -18.510 1.00 98.12 231 ALA A O 1
ATOM 1855 N N . TY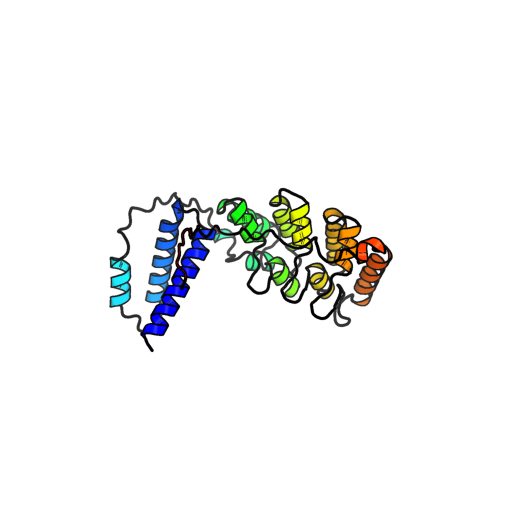R A 1 232 ? 10.869 -7.366 -16.537 1.00 98.31 232 TYR A N 1
ATOM 1856 C CA . TYR A 1 232 ? 9.417 -7.240 -16.425 1.00 98.31 232 TYR A CA 1
ATOM 1857 C C . TYR A 1 232 ? 8.969 -5.773 -16.350 1.00 98.31 232 TYR A C 1
ATOM 1859 O O . TYR A 1 232 ? 8.145 -5.341 -17.152 1.00 98.31 232 TYR A O 1
ATOM 1867 N N . LEU A 1 233 ? 9.543 -4.977 -15.443 1.00 97.75 233 LEU A N 1
ATOM 1868 C CA . LEU A 1 233 ? 9.199 -3.559 -15.284 1.00 97.75 233 LEU A CA 1
ATOM 1869 C C . LEU A 1 233 ? 9.514 -2.735 -16.540 1.00 97.75 233 LEU A C 1
ATOM 1871 O O . LEU A 1 233 ? 8.750 -1.837 -16.902 1.00 97.75 233 LEU A O 1
ATOM 1875 N N . ASP A 1 234 ? 10.613 -3.044 -17.228 1.00 97.38 234 ASP A N 1
ATOM 1876 C CA . ASP A 1 234 ? 10.967 -2.415 -18.499 1.00 97.38 234 ASP A CA 1
ATOM 1877 C C . ASP A 1 234 ? 9.960 -2.764 -19.597 1.00 97.38 234 ASP A C 1
ATOM 1879 O O . ASP A 1 234 ? 9.558 -1.884 -20.365 1.00 97.38 234 ASP A O 1
ATOM 1883 N N . GLN A 1 235 ? 9.515 -4.022 -19.659 1.00 97.25 235 GLN A N 1
ATOM 1884 C CA . GLN A 1 235 ? 8.479 -4.447 -20.595 1.00 97.25 235 GLN A CA 1
ATOM 1885 C C . GLN A 1 235 ? 7.143 -3.755 -20.302 1.00 97.25 235 GLN A C 1
ATOM 1887 O O . GLN A 1 235 ? 6.532 -3.200 -21.217 1.00 97.25 235 GLN A O 1
ATOM 1892 N N . GLU A 1 236 ? 6.725 -3.695 -19.037 1.00 96.88 236 GLU A N 1
ATOM 1893 C CA . GLU A 1 236 ? 5.506 -2.990 -18.630 1.00 96.88 236 GLU A CA 1
ATOM 1894 C C . GLU A 1 236 ? 5.569 -1.503 -19.003 1.00 96.88 236 GLU A C 1
ATOM 1896 O O . GLU A 1 236 ? 4.603 -0.951 -19.537 1.00 96.88 236 GLU A O 1
ATOM 1901 N N . ARG A 1 237 ? 6.726 -0.848 -18.829 1.00 96.00 237 ARG A N 1
ATOM 1902 C CA . ARG A 1 237 ? 6.929 0.539 -19.279 1.00 96.00 237 ARG A CA 1
ATOM 1903 C C . ARG A 1 237 ? 6.834 0.676 -20.800 1.00 96.00 237 ARG A C 1
ATOM 1905 O O . ARG A 1 237 ? 6.219 1.634 -21.270 1.00 96.00 237 ARG A O 1
ATOM 1912 N N . LYS A 1 238 ? 7.415 -0.242 -21.577 1.00 93.75 238 LYS A N 1
ATOM 1913 C CA . LYS A 1 238 ? 7.344 -0.217 -23.052 1.00 93.75 238 LYS A CA 1
ATOM 1914 C C . LYS A 1 238 ? 5.915 -0.391 -23.564 1.00 93.75 238 LYS A C 1
ATOM 1916 O O . LYS A 1 238 ? 5.538 0.302 -24.507 1.00 93.75 238 LYS A O 1
ATOM 1921 N N . ASN A 1 239 ? 5.145 -1.271 -22.927 1.00 92.00 239 ASN A N 1
ATOM 1922 C CA . ASN A 1 239 ? 3.756 -1.560 -23.283 1.00 92.00 239 ASN A CA 1
ATOM 1923 C C . ASN A 1 239 ? 2.810 -0.404 -22.921 1.00 92.00 239 ASN A C 1
ATOM 1925 O O . ASN A 1 239 ? 1.851 -0.144 -23.637 1.00 92.00 239 ASN A O 1
ATOM 1929 N N . ASN A 1 240 ? 3.105 0.327 -21.843 1.00 88.62 240 ASN A N 1
ATOM 1930 C CA . ASN A 1 240 ? 2.269 1.413 -21.330 1.00 88.62 240 ASN A CA 1
ATOM 1931 C C . ASN A 1 240 ? 2.947 2.772 -21.562 1.00 88.62 240 ASN A C 1
ATOM 1933 O O . ASN A 1 240 ? 3.487 3.381 -20.630 1.00 88.62 240 ASN A O 1
ATOM 1937 N N . LYS A 1 241 ? 2.990 3.231 -22.820 1.00 78.88 241 LYS A N 1
ATOM 1938 C CA . LYS A 1 241 ? 3.542 4.549 -23.177 1.00 78.88 241 LYS A CA 1
ATOM 1939 C C . LYS A 1 241 ? 2.577 5.659 -22.755 1.00 78.88 241 LYS A C 1
ATOM 1941 O O . LYS A 1 241 ? 1.392 5.585 -23.049 1.00 78.88 241 LYS A O 1
ATOM 1946 N N . LEU A 1 242 ? 3.108 6.696 -22.108 1.00 70.81 242 LEU A N 1
ATOM 1947 C CA . LEU A 1 242 ? 2.386 7.957 -21.933 1.00 70.81 242 LEU A CA 1
ATOM 1948 C C . LEU A 1 242 ? 2.349 8.670 -23.284 1.00 70.81 242 LEU A C 1
ATOM 1950 O O . LEU A 1 242 ? 3.377 8.725 -23.969 1.00 70.81 242 LEU A O 1
ATOM 1954 N N . SER A 1 243 ? 1.193 9.198 -23.676 1.00 60.09 243 SER A N 1
ATOM 1955 C CA . SER A 1 243 ? 1.135 10.045 -24.864 1.00 60.09 243 SER A CA 1
ATOM 1956 C C . SER A 1 243 ? 1.934 11.339 -24.627 1.00 60.09 243 SER A C 1
ATOM 1958 O O . SER A 1 243 ? 2.134 11.786 -23.490 1.00 60.09 243 SER A O 1
ATOM 1960 N N . PHE A 1 244 ? 2.440 11.941 -25.705 1.00 48.97 244 PHE A N 1
ATOM 1961 C CA . PHE A 1 244 ? 3.255 13.159 -25.636 1.00 48.97 244 PHE A CA 1
ATOM 1962 C C . PHE A 1 244 ? 2.494 14.333 -24.983 1.00 48.97 244 PHE A C 1
ATOM 1964 O O . PHE A 1 244 ? 3.091 15.110 -24.243 1.00 48.97 244 PHE A O 1
ATOM 1971 N N . GLU A 1 245 ? 1.170 14.404 -25.156 1.00 48.12 245 GLU A N 1
ATOM 1972 C CA . GLU A 1 245 ? 0.302 15.441 -24.573 1.00 48.12 245 GLU A CA 1
ATOM 1973 C C . GLU A 1 245 ? 0.084 15.293 -23.054 1.00 48.12 245 GLU A C 1
ATOM 1975 O O . GLU A 1 245 ? -0.147 16.278 -22.349 1.00 48.12 245 GLU A O 1
ATOM 1980 N N . GLU A 1 246 ? 0.192 14.077 -22.512 1.00 51.28 246 GLU A N 1
ATOM 1981 C CA . GLU A 1 246 ? 0.009 13.805 -21.077 1.00 51.28 246 GLU A CA 1
ATOM 1982 C C . GLU A 1 246 ? 1.281 14.074 -20.259 1.00 51.28 246 GLU A C 1
ATOM 1984 O O . GLU A 1 246 ? 1.208 14.346 -19.059 1.00 51.28 246 GLU A O 1
ATOM 1989 N N . SER A 1 247 ? 2.447 14.071 -20.911 1.00 46.16 247 SER A N 1
ATOM 1990 C CA . SER A 1 247 ? 3.749 14.334 -20.279 1.00 46.16 247 SER A CA 1
ATOM 1991 C C . SER A 1 247 ? 3.877 15.778 -19.762 1.00 46.16 247 SER A C 1
ATOM 1993 O O . SER A 1 247 ? 4.636 16.044 -18.826 1.00 46.16 247 SER A O 1
ATOM 1995 N N . THR A 1 248 ? 3.099 16.702 -20.334 1.00 42.94 248 THR A N 1
ATOM 1996 C CA . THR A 1 248 ? 3.097 18.146 -20.046 1.00 42.94 248 THR A CA 1
ATOM 1997 C C . THR A 1 248 ? 2.110 18.559 -18.944 1.00 42.94 248 THR A C 1
ATOM 1999 O O . THR A 1 248 ? 2.268 19.632 -18.368 1.00 42.94 248 THR A O 1
ATOM 2002 N N . ARG A 1 249 ? 1.134 17.718 -18.555 1.00 44.44 249 ARG A N 1
ATOM 2003 C CA . ARG A 1 249 ? 0.149 18.014 -17.479 1.00 44.44 249 ARG A CA 1
ATOM 2004 C C . ARG A 1 249 ? 0.674 17.738 -16.061 1.00 44.44 249 ARG A C 1
ATOM 2006 O O . ARG A 1 249 ? -0.068 17.336 -15.165 1.00 44.44 249 ARG A O 1
ATOM 2013 N N . ARG A 1 250 ? 1.966 17.959 -15.826 1.00 45.22 250 ARG A N 1
ATOM 2014 C CA . ARG A 1 250 ? 2.698 17.505 -14.632 1.00 45.22 250 ARG A CA 1
ATOM 2015 C C . ARG A 1 250 ? 2.385 18.228 -13.309 1.00 45.22 250 ARG A C 1
ATOM 2017 O O . ARG A 1 250 ? 3.160 18.075 -12.375 1.00 45.22 250 ARG A O 1
ATOM 2024 N N . VAL A 1 251 ? 1.310 19.016 -13.193 1.00 41.91 251 VAL A N 1
ATOM 2025 C CA . VAL A 1 251 ? 1.187 19.968 -12.063 1.00 41.91 251 VAL A CA 1
ATOM 2026 C C . VAL A 1 251 ? -0.136 19.929 -11.281 1.00 41.91 251 VAL A C 1
ATOM 2028 O O . VAL A 1 251 ? -0.176 20.481 -10.191 1.00 41.91 251 VAL A O 1
ATOM 2031 N N . GLN A 1 252 ? -1.216 19.277 -11.731 1.00 39.56 252 GLN A N 1
ATOM 2032 C CA . GLN A 1 252 ? -2.542 19.574 -11.135 1.00 39.56 252 GLN A CA 1
ATOM 2033 C C . GLN A 1 252 ? -3.319 18.429 -10.466 1.00 39.56 252 GLN A C 1
ATOM 2035 O O . GLN A 1 252 ? -4.371 18.698 -9.895 1.00 39.56 252 GLN A O 1
ATOM 2040 N N . PHE A 1 253 ? -2.842 17.181 -10.463 1.00 40.78 253 PHE A N 1
ATOM 2041 C CA . PHE A 1 253 ? -3.668 16.055 -9.982 1.00 40.78 253 PHE A CA 1
ATOM 2042 C C . PHE A 1 253 ? -3.391 15.559 -8.555 1.00 40.78 253 PHE A C 1
ATOM 2044 O O . PHE A 1 253 ? -4.114 14.685 -8.080 1.00 40.78 253 PHE A O 1
ATOM 2051 N N . PHE A 1 254 ? -2.409 16.121 -7.845 1.00 45.03 254 PHE A N 1
ATOM 2052 C CA . PHE A 1 254 ? -1.980 15.596 -6.543 1.00 45.03 254 PHE A CA 1
ATOM 2053 C C . PHE A 1 254 ? -1.840 16.690 -5.484 1.00 45.03 254 PHE A C 1
ATOM 2055 O O . PHE A 1 254 ? -0.761 16.945 -4.962 1.00 45.03 254 PHE A O 1
ATOM 2062 N N . THR A 1 255 ? -2.951 17.331 -5.144 1.00 32.41 255 THR A N 1
ATOM 2063 C CA . THR A 1 255 ? -3.094 17.998 -3.849 1.00 32.41 255 THR A CA 1
ATOM 2064 C C . THR A 1 255 ? -4.379 17.505 -3.205 1.00 32.41 255 THR A C 1
ATOM 2066 O O . THR A 1 255 ? -5.472 17.668 -3.746 1.00 32.41 255 THR A O 1
ATOM 2069 N N . LEU A 1 256 ? -4.246 16.859 -2.046 1.00 35.16 256 LEU A N 1
ATOM 2070 C CA . LEU A 1 256 ? -5.381 16.655 -1.155 1.00 35.16 256 LEU A CA 1
ATOM 2071 C C . LEU A 1 256 ? -5.936 18.039 -0.774 1.00 35.16 256 LEU A C 1
ATOM 2073 O O . LEU A 1 256 ? -5.148 18.953 -0.504 1.00 35.16 256 LEU A O 1
ATOM 2077 N N . PRO A 1 257 ? -7.264 18.230 -0.716 1.00 30.09 257 PRO A N 1
ATOM 2078 C CA . PRO A 1 257 ? -7.811 19.368 -0.006 1.00 30.09 257 PRO A CA 1
ATOM 2079 C C . PRO A 1 257 ? -7.443 19.208 1.471 1.00 30.09 257 PRO A C 1
ATOM 2081 O O . PRO A 1 257 ? -7.969 18.346 2.167 1.00 30.09 257 PRO A O 1
ATOM 2084 N N . ILE A 1 258 ? -6.522 20.046 1.944 1.00 36.25 258 ILE A N 1
ATOM 2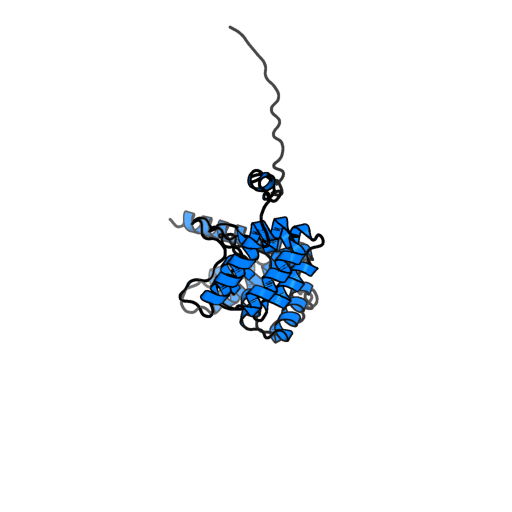085 C CA . ILE A 1 258 ? -6.343 20.297 3.373 1.00 36.25 258 ILE A CA 1
ATOM 2086 C C . ILE A 1 258 ? -7.698 20.813 3.884 1.00 36.25 258 ILE A C 1
ATOM 2088 O O . ILE A 1 258 ? -8.187 21.813 3.339 1.00 36.25 258 ILE A O 1
ATOM 2092 N N . PRO A 1 259 ? -8.323 20.195 4.901 1.00 31.00 259 PRO A N 1
ATOM 2093 C CA . PRO A 1 259 ? -9.427 20.821 5.607 1.00 31.00 259 PRO A CA 1
ATOM 2094 C C . PRO A 1 259 ? -8.893 22.122 6.207 1.00 31.00 259 PRO A C 1
ATOM 2096 O O . PRO A 1 259 ? -8.096 22.118 7.143 1.00 31.00 259 PRO A O 1
ATOM 2099 N N . LYS A 1 260 ? -9.255 23.256 5.602 1.00 32.78 260 LYS A N 1
ATOM 2100 C CA . LYS A 1 260 ? -8.942 24.567 6.164 1.00 32.78 260 LYS A CA 1
ATOM 2101 C C . LYS A 1 260 ? -9.745 24.701 7.445 1.00 32.78 260 LYS A C 1
ATOM 2103 O O . LYS A 1 260 ? -10.952 24.941 7.394 1.00 32.78 260 LYS A O 1
ATOM 2108 N N . ASP A 1 261 ? -9.069 24.562 8.574 1.00 32.75 261 ASP A N 1
ATOM 2109 C CA . ASP A 1 261 ? -9.635 24.950 9.849 1.00 32.75 261 ASP A CA 1
ATOM 2110 C C . ASP A 1 261 ? -10.020 26.429 9.797 1.00 32.75 261 ASP A C 1
ATOM 2112 O O . ASP A 1 261 ? -9.223 27.318 9.473 1.00 32.75 261 ASP A O 1
ATOM 2116 N N . LYS A 1 262 ? -11.295 26.680 10.089 1.00 39.28 262 LYS A N 1
ATOM 2117 C CA . LYS A 1 262 ? -11.881 28.009 10.200 1.00 39.28 262 LYS A CA 1
ATOM 2118 C C . LYS A 1 262 ? -11.246 28.731 11.389 1.00 39.28 262 LYS A C 1
ATOM 2120 O O . LYS A 1 262 ? -11.722 28.608 12.514 1.00 39.28 262 LYS A O 1
ATOM 2125 N N . ARG A 1 263 ? -10.247 29.583 11.150 1.00 31.91 263 ARG A N 1
ATOM 2126 C CA . ARG A 1 263 ? -10.023 30.745 12.023 1.00 31.91 263 ARG A CA 1
ATOM 2127 C C . ARG A 1 263 ? -10.829 31.930 11.513 1.00 31.91 263 ARG A C 1
ATOM 2129 O O . ARG A 1 263 ? -10.444 32.620 10.579 1.00 31.91 263 ARG A O 1
ATOM 2136 N N . VAL A 1 264 ? -12.000 32.058 12.130 1.00 34.88 264 VAL A N 1
ATOM 2137 C CA . VAL A 1 264 ? -12.550 33.276 12.738 1.00 34.88 264 VAL A CA 1
ATOM 2138 C C . VAL A 1 264 ? -11.982 34.598 12.202 1.00 34.88 264 VAL A C 1
ATOM 2140 O O . VAL A 1 264 ? -10.859 34.999 12.495 1.00 34.88 264 VAL A O 1
ATOM 2143 N N . THR A 1 265 ? -12.858 35.275 11.467 1.00 32.84 265 THR A N 1
ATOM 2144 C CA . THR A 1 265 ? -13.007 36.724 11.301 1.00 32.84 265 THR A CA 1
ATOM 2145 C C . THR A 1 265 ? -12.400 37.583 12.417 1.00 32.84 265 THR A C 1
ATOM 2147 O O . THR A 1 265 ? -12.849 37.525 13.560 1.00 32.84 265 THR A O 1
ATOM 2150 N N . GLN A 1 266 ? -11.507 38.503 12.049 1.00 33.16 266 GLN A N 1
ATOM 2151 C CA . GLN A 1 266 ? -11.453 39.818 12.684 1.00 33.16 266 GLN A CA 1
ATOM 2152 C C . GLN A 1 266 ? -11.785 40.883 11.641 1.00 33.16 266 GLN A C 1
ATOM 2154 O O . GLN A 1 266 ? -11.111 41.042 10.628 1.00 33.16 266 GLN A O 1
ATOM 2159 N N . SER A 1 267 ? -12.887 41.571 11.912 1.00 31.78 267 SER A N 1
ATOM 2160 C CA . SER A 1 267 ? -13.347 42.788 11.266 1.00 31.78 267 SER A CA 1
ATOM 2161 C C . SER A 1 267 ? -12.366 43.934 11.516 1.00 31.78 267 SER A C 1
ATOM 2163 O O . SER A 1 267 ? -12.111 44.280 12.669 1.00 31.78 267 SER A O 1
ATOM 2165 N N . GLN A 1 268 ? -11.895 44.581 10.453 1.00 32.53 268 GLN A N 1
ATOM 2166 C CA . GLN A 1 268 ? -11.417 45.961 10.509 1.00 32.53 268 GLN A CA 1
ATOM 2167 C C . GLN A 1 268 ? -12.206 46.799 9.497 1.00 32.53 268 GLN A C 1
ATOM 2169 O O . GLN A 1 268 ? -11.913 46.826 8.308 1.00 32.53 268 GLN A O 1
ATOM 2174 N N . GLY A 1 269 ? -13.238 47.469 10.001 1.00 31.30 269 GLY A N 1
ATOM 2175 C CA . GLY A 1 269 ? -13.623 48.827 9.612 1.00 31.30 269 GLY A CA 1
ATOM 2176 C C . GLY A 1 269 ? -13.597 49.641 10.916 1.00 31.30 269 GLY A C 1
ATOM 2177 O O . GLY A 1 269 ? -13.817 49.066 11.974 1.00 31.30 269 GLY A O 1
ATOM 2178 N N . GLN A 1 270 ? -13.284 50.928 10.980 1.00 31.83 270 GLN A N 1
ATOM 2179 C CA . GLN A 1 270 ? -13.289 51.989 9.986 1.00 31.83 270 GLN A CA 1
ATOM 2180 C C . GLN A 1 270 ? -12.243 53.054 10.379 1.00 31.83 270 GLN A C 1
ATOM 2182 O O . GLN A 1 270 ? -11.968 53.279 11.555 1.00 31.83 270 GLN A O 1
ATOM 2187 N N . THR A 1 271 ? -11.701 53.721 9.363 1.00 39.53 271 THR A N 1
ATOM 2188 C CA . THR A 1 271 ? -11.092 55.068 9.374 1.00 39.53 271 THR A CA 1
ATOM 2189 C C . THR A 1 271 ? -12.159 56.130 9.746 1.00 39.53 271 THR A C 1
ATOM 2191 O O . THR A 1 271 ? -13.341 55.792 9.646 1.00 39.53 271 THR A O 1
ATOM 2194 N N . PRO A 1 272 ? -11.838 57.404 10.097 1.00 45.41 272 PRO A N 1
ATOM 2195 C CA . PRO A 1 272 ? -11.304 58.349 9.095 1.00 45.41 272 PRO A CA 1
ATOM 2196 C C . PRO A 1 272 ? -10.449 59.541 9.589 1.00 45.41 272 PRO A C 1
ATOM 2198 O O . PRO A 1 272 ? -10.594 60.004 10.710 1.00 45.41 272 PRO A O 1
ATOM 2201 N N . GLN A 1 273 ? -9.698 60.103 8.623 1.00 33.53 273 GLN A N 1
ATOM 2202 C CA . GLN A 1 273 ? -9.342 61.530 8.454 1.00 33.53 273 GLN A CA 1
ATOM 2203 C C . GLN A 1 273 ? -8.446 62.172 9.547 1.00 33.53 273 GLN A C 1
ATOM 2205 O O . GLN A 1 273 ? -8.541 61.870 10.719 1.00 33.53 273 GLN A O 1
ATOM 2210 N N . GLN A 1 274 ? -7.505 63.067 9.237 1.00 34.59 274 GLN A N 1
ATOM 2211 C CA . GLN A 1 274 ? -7.664 64.242 8.385 1.00 34.59 274 GLN A CA 1
ATOM 2212 C C . GLN A 1 274 ? -6.299 64.821 7.954 1.00 34.59 274 GLN A C 1
ATOM 2214 O O . GLN A 1 274 ? -5.283 64.649 8.620 1.00 34.59 274 GLN A O 1
ATOM 2219 N N . LYS A 1 275 ? -6.344 65.509 6.811 1.00 38.47 275 LYS A N 1
ATOM 2220 C CA . LYS A 1 275 ? -5.355 66.417 6.211 1.00 38.47 275 LYS A CA 1
ATOM 2221 C C . LYS A 1 275 ? -4.708 67.392 7.208 1.00 38.47 275 LYS A C 1
ATOM 2223 O O . LYS A 1 275 ? -5.442 68.032 7.955 1.00 38.47 275 LYS A O 1
ATOM 2228 N N . HIS A 1 276 ? -3.397 67.600 7.079 1.00 42.59 276 HIS A N 1
ATOM 2229 C CA . HIS A 1 276 ? -2.776 68.899 6.776 1.00 42.59 276 HIS A CA 1
ATOM 2230 C C . HIS A 1 276 ? -1.341 68.714 6.280 1.00 42.59 276 HIS A C 1
ATOM 2232 O O . HIS A 1 276 ? -0.669 67.785 6.777 1.00 42.59 276 HIS A O 1
#

Foldseek 3Di:
DVVVVVVVVVVVVVVVLVVVPLWDPPVCSLVVVVVVLVVVLVVVVPDPPDCPPVVVSVVSVVPDDDDPPPPPPVDPQPDPVVLPAPALLRCLAPPAQVSSVVVLVSVPVSGDLVSSLCRLAPADPQQAGSLNVCLLVLRDRNVVVSLVVNVVSDPDLLVSLVSQCRATNQQDGSLQSNQQSQDPVVNVVSLVVNCVSLPLQSSLCQLLGAGNVRDGRAYPPPGHNRVVSRVVSVVSNVVRDDDPVRVPVPPPDDDDPDPPDDDDDDDDDDDDDDDD